Protein AF-A0A8H6W1S7-F1 (afdb_monomer_lite)

Secondary structure (DSSP, 8-state):
--TTHHHHHHHH-GGGS--SS--EEE--GGGHHHHHHHHHHHHHT------------------------------------S-SS-SSS-S------------------------------S-TT---PPPPPP--EEEEEEEETTEEEEEEE---HHHHHHHHHHHHHHHHHHTTB-TTT--BTT-EEEEETTEEEEE-HHHHHHHHHT--S-TTS---EE-SSPPPGGGG------

Structure (mmCIF, N/CA/C/O backbone):
data_AF-A0A8H6W1S7-F1
#
_entry.id   AF-A0A8H6W1S7-F1
#
loop_
_atom_site.group_PDB
_atom_site.id
_atom_site.type_symbol
_atom_site.label_atom_id
_atom_site.label_alt_id
_atom_site.label_comp_id
_atom_site.label_asym_id
_atom_site.label_entity_id
_atom_site.label_seq_id
_atom_site.pdbx_PDB_ins_code
_atom_site.Cartn_x
_atom_site.Cartn_y
_atom_site.Cartn_z
_atom_site.occupancy
_atom_site.B_iso_or_equiv
_atom_site.auth_seq_id
_atom_site.auth_comp_id
_atom_site.auth_asym_id
_atom_site.auth_atom_id
_atom_site.pdbx_PDB_model_num
ATOM 1 N N . MET A 1 1 ? -5.915 -2.815 -12.542 1.00 58.62 1 MET A N 1
ATOM 2 C CA . MET A 1 1 ? -6.976 -2.801 -11.516 1.00 58.62 1 MET A CA 1
ATOM 3 C C . MET A 1 1 ? -7.430 -4.236 -11.334 1.00 58.62 1 MET A C 1
ATOM 5 O O . MET A 1 1 ? -7.926 -4.826 -12.290 1.00 58.62 1 MET A O 1
ATOM 9 N N . GLN A 1 2 ? -7.169 -4.826 -10.169 1.00 71.56 2 GLN A N 1
ATOM 10 C CA . GLN A 1 2 ? -7.539 -6.214 -9.911 1.00 71.56 2 GLN A CA 1
ATOM 11 C C . GLN A 1 2 ? -9.054 -6.345 -9.751 1.00 71.56 2 GLN A C 1
ATOM 13 O O . GLN A 1 2 ? -9.627 -5.899 -8.755 1.00 71.56 2 GLN A O 1
ATOM 18 N N . LEU A 1 3 ? -9.699 -7.012 -10.706 1.00 79.62 3 LEU A N 1
ATOM 19 C CA . LEU A 1 3 ? -11.102 -7.384 -10.570 1.00 79.62 3 LEU A CA 1
ATOM 20 C C . LEU A 1 3 ? -11.280 -8.267 -9.318 1.00 79.62 3 LEU A C 1
ATOM 22 O O . LEU A 1 3 ? -10.543 -9.235 -9.098 1.00 79.62 3 LEU A O 1
ATOM 26 N N . GLY A 1 4 ? -12.231 -7.893 -8.463 1.00 91.25 4 GLY A N 1
ATOM 27 C CA . GLY A 1 4 ? -12.605 -8.641 -7.262 1.00 91.25 4 GLY A CA 1
ATOM 28 C C . GLY A 1 4 ? -11.615 -8.587 -6.092 1.00 91.25 4 GLY A C 1
ATOM 29 O O . GLY A 1 4 ? -11.791 -9.346 -5.141 1.00 91.25 4 GLY A O 1
ATOM 30 N N . LEU A 1 5 ? -10.567 -7.746 -6.118 1.00 93.00 5 LEU A N 1
ATOM 31 C CA . LEU A 1 5 ? -9.702 -7.565 -4.938 1.00 93.00 5 LEU A CA 1
ATOM 32 C C . LEU A 1 5 ? -10.509 -7.057 -3.740 1.00 93.00 5 LEU A C 1
ATOM 34 O O . LEU A 1 5 ? -10.409 -7.624 -2.653 1.00 93.00 5 LEU A O 1
ATOM 38 N N . ARG A 1 6 ? -11.354 -6.045 -3.968 1.00 93.38 6 ARG A N 1
ATOM 39 C CA . ARG A 1 6 ? -12.283 -5.518 -2.964 1.00 93.38 6 ARG A CA 1
ATOM 40 C C . ARG A 1 6 ? -13.138 -6.631 -2.365 1.00 93.38 6 ARG A C 1
ATOM 42 O O . ARG A 1 6 ? -13.112 -6.804 -1.156 1.00 93.38 6 ARG A O 1
ATOM 49 N N . ASP A 1 7 ? -13.809 -7.424 -3.197 1.00 93.44 7 ASP A N 1
ATOM 50 C CA . ASP A 1 7 ? -14.705 -8.489 -2.729 1.00 93.44 7 ASP A CA 1
ATOM 51 C C . ASP A 1 7 ? -13.966 -9.533 -1.884 1.00 93.44 7 ASP A C 1
ATOM 53 O O . ASP A 1 7 ? -14.489 -10.014 -0.878 1.00 93.44 7 ASP A O 1
ATOM 57 N N . ARG A 1 8 ? -12.719 -9.872 -2.255 1.00 95.44 8 ARG A N 1
ATOM 58 C CA . ARG A 1 8 ? -11.879 -10.771 -1.452 1.00 95.44 8 ARG A CA 1
ATOM 59 C C . ARG A 1 8 ? -11.557 -10.158 -0.091 1.00 95.44 8 ARG A C 1
ATOM 61 O O . ARG A 1 8 ? -11.731 -10.834 0.913 1.00 95.44 8 ARG A O 1
ATOM 68 N N . LEU A 1 9 ? -11.104 -8.906 -0.053 1.00 95.56 9 LEU A N 1
ATOM 69 C CA . LEU A 1 9 ? -10.749 -8.237 1.202 1.00 95.56 9 LEU A CA 1
ATOM 70 C C . LEU A 1 9 ? -11.969 -7.991 2.092 1.00 95.56 9 LEU A C 1
ATOM 72 O O . LEU A 1 9 ? -11.884 -8.203 3.294 1.00 95.56 9 LEU A O 1
ATOM 76 N N . GLN A 1 10 ? -13.109 -7.620 1.515 1.00 95.19 10 GLN A N 1
ATOM 77 C CA . GLN A 1 10 ? -14.360 -7.431 2.243 1.00 95.19 10 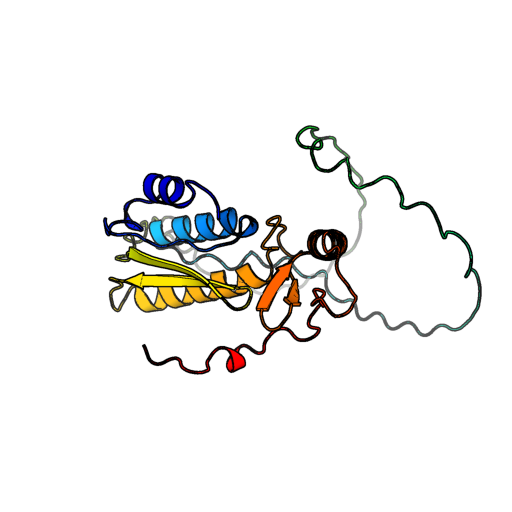GLN A CA 1
ATOM 78 C C . GLN A 1 10 ? -14.870 -8.745 2.841 1.00 95.19 10 GLN A C 1
ATOM 80 O O . GLN A 1 10 ? -15.318 -8.759 3.984 1.00 95.19 10 GLN A O 1
ATOM 85 N N . ARG A 1 11 ? -14.770 -9.859 2.107 1.00 95.12 11 ARG A N 1
ATOM 86 C CA . ARG A 1 11 ? -15.110 -11.184 2.640 1.00 95.12 11 ARG A CA 1
ATOM 87 C C . ARG A 1 11 ? -14.173 -11.595 3.777 1.00 95.12 11 ARG A C 1
ATOM 89 O O . ARG A 1 11 ? -14.636 -12.154 4.765 1.00 95.12 11 ARG A O 1
ATOM 96 N N . ASP A 1 12 ? -12.873 -11.356 3.618 1.00 96.31 12 ASP A N 1
ATOM 97 C CA . ASP A 1 12 ? -11.860 -11.818 4.570 1.00 96.31 12 ASP A CA 1
ATOM 98 C C . ASP A 1 12 ? -11.777 -10.899 5.819 1.00 96.31 12 ASP A C 1
ATOM 100 O O . ASP A 1 12 ? -11.422 -11.367 6.899 1.00 96.31 12 ASP A O 1
ATOM 104 N N . TYR A 1 13 ? -12.141 -9.614 5.696 1.00 95.69 13 TYR A N 1
ATOM 105 C CA . TYR A 1 13 ? -12.033 -8.589 6.749 1.00 95.69 13 TYR A CA 1
ATOM 106 C C . TYR A 1 13 ? -13.268 -7.662 6.819 1.00 95.69 13 TYR A C 1
ATOM 108 O O . TYR A 1 13 ? -13.128 -6.441 6.721 1.00 95.69 13 TYR A O 1
ATOM 116 N N . PRO A 1 14 ? -14.493 -8.183 7.012 1.00 94.31 14 PRO A N 1
ATOM 117 C CA . PRO A 1 14 ? -15.732 -7.410 6.853 1.00 94.31 14 PRO A CA 1
ATOM 118 C C . PRO A 1 14 ? -15.828 -6.176 7.762 1.00 94.31 14 PRO A C 1
ATOM 120 O O . PRO A 1 14 ? -16.397 -5.162 7.363 1.00 94.31 14 PRO A O 1
ATOM 123 N N . SER A 1 15 ? -15.219 -6.212 8.952 1.00 93.00 15 SER A N 1
ATOM 124 C CA . SER A 1 15 ? -15.201 -5.076 9.882 1.00 93.00 15 SER A CA 1
ATOM 125 C C . SER A 1 15 ? -14.433 -3.859 9.358 1.00 93.00 15 SER A C 1
ATOM 127 O O . SER A 1 15 ? -14.730 -2.748 9.780 1.00 93.00 15 SER A O 1
ATOM 129 N N . LEU A 1 16 ? -13.491 -4.031 8.428 1.00 94.62 16 LEU A N 1
ATOM 130 C CA . LEU A 1 16 ? -12.759 -2.917 7.815 1.00 94.62 16 LEU A CA 1
ATOM 131 C C . LEU A 1 16 ? -13.503 -2.324 6.607 1.00 94.62 16 LEU A C 1
ATOM 133 O O . LEU A 1 16 ? -13.166 -1.234 6.151 1.00 94.62 16 LEU A O 1
ATOM 137 N N . PHE A 1 17 ? -14.530 -3.016 6.107 1.00 94.75 17 PHE A N 1
ATOM 138 C CA . PHE A 1 17 ? -15.301 -2.668 4.910 1.00 94.75 17 PHE A CA 1
ATOM 139 C C . PHE A 1 17 ? -16.799 -2.509 5.237 1.00 94.75 17 PHE A C 1
ATOM 141 O O . PHE A 1 17 ? -17.659 -2.946 4.477 1.00 94.75 17 PHE A O 1
ATOM 148 N N . GLN A 1 18 ? -17.112 -1.901 6.388 1.00 88.38 18 GLN A N 1
ATOM 149 C CA . GLN A 1 18 ? -18.486 -1.768 6.902 1.00 88.38 18 GLN A CA 1
ATOM 150 C C . GLN A 1 18 ? -19.361 -0.777 6.128 1.00 88.38 18 GLN A C 1
ATOM 152 O O . GLN A 1 18 ? -20.583 -0.879 6.173 1.00 88.38 18 GLN A O 1
ATOM 157 N N . ARG A 1 19 ? -18.767 0.215 5.455 1.00 81.12 19 ARG A N 1
ATOM 158 C CA . ARG A 1 19 ? -19.543 1.195 4.690 1.00 81.12 19 ARG A CA 1
ATOM 159 C C . ARG A 1 19 ? -19.931 0.571 3.352 1.00 81.12 19 ARG A C 1
ATOM 161 O O . ARG A 1 19 ? -19.060 0.246 2.547 1.00 81.12 19 ARG A O 1
ATOM 168 N N . GLU A 1 20 ? -21.236 0.395 3.154 1.00 63.94 20 GLU A N 1
ATOM 169 C CA . GLU A 1 20 ? -21.825 -0.249 1.969 1.00 63.94 20 GLU A CA 1
ATOM 170 C C . GLU A 1 20 ? -21.453 0.491 0.667 1.00 63.94 20 GLU A C 1
ATOM 172 O O . GLU A 1 20 ? -21.221 -0.138 -0.372 1.00 63.94 20 GLU A O 1
ATOM 177 N N . ASP A 1 21 ? -21.223 1.803 0.759 1.00 60.75 21 ASP A N 1
ATOM 178 C CA . ASP A 1 21 ? -20.896 2.659 -0.378 1.00 60.75 21 ASP A CA 1
ATOM 179 C C . ASP A 1 21 ? -19.372 2.818 -0.547 1.00 60.75 21 ASP A C 1
ATOM 181 O O . ASP A 1 21 ? -18.725 3.705 0.009 1.00 60.75 21 ASP A O 1
ATOM 185 N N . THR A 1 22 ? -18.828 1.884 -1.332 1.00 70.75 22 THR A N 1
ATOM 186 C CA . THR A 1 22 ? -17.626 2.003 -2.181 1.00 70.75 22 THR A CA 1
ATOM 187 C C . THR A 1 22 ? -16.323 2.438 -1.504 1.00 70.75 22 THR A C 1
ATOM 189 O O . THR A 1 22 ? -15.834 3.543 -1.723 1.00 70.75 22 THR A O 1
ATOM 192 N N . VAL A 1 23 ? -15.674 1.515 -0.778 1.00 90.75 23 VAL A N 1
ATOM 193 C CA . VAL A 1 23 ? -14.214 1.616 -0.606 1.00 90.75 23 VAL A CA 1
ATOM 194 C C . VAL A 1 23 ? -13.571 1.450 -1.976 1.00 90.75 23 VAL A C 1
ATOM 196 O O . VAL A 1 23 ? -13.529 0.349 -2.535 1.00 90.75 23 VAL A O 1
ATOM 199 N N . ASP A 1 24 ? -13.086 2.558 -2.507 1.00 92.19 24 ASP A N 1
ATOM 200 C CA . ASP A 1 24 ? -12.353 2.600 -3.757 1.00 92.19 24 ASP A CA 1
ATOM 201 C C . ASP A 1 24 ? -10.936 2.055 -3.555 1.00 92.19 24 ASP A C 1
ATOM 203 O O . ASP A 1 24 ? -10.211 2.496 -2.661 1.00 92.19 24 ASP A O 1
ATOM 207 N N . ILE A 1 25 ? -10.548 1.077 -4.380 1.00 94.06 25 ILE A N 1
ATOM 208 C CA . ILE A 1 25 ? -9.225 0.443 -4.329 1.00 94.06 25 ILE A CA 1
ATOM 209 C C . ILE A 1 25 ? -8.520 0.619 -5.676 1.00 94.06 25 ILE A C 1
ATOM 211 O O . ILE A 1 25 ? -8.780 -0.108 -6.639 1.00 94.06 25 ILE A O 1
ATOM 215 N N . TYR A 1 26 ? -7.578 1.558 -5.720 1.00 93.19 26 TYR A N 1
ATOM 216 C CA . TYR A 1 26 ? -6.761 1.887 -6.888 1.00 93.19 26 TYR A CA 1
ATOM 217 C C . TYR A 1 26 ? -5.291 1.553 -6.625 1.00 93.19 26 TYR A C 1
ATOM 219 O O . TYR A 1 26 ? -4.474 2.448 -6.418 1.00 93.19 26 TYR A O 1
ATOM 227 N N . ILE A 1 27 ? -4.951 0.261 -6.603 1.00 93.75 27 ILE A N 1
ATOM 228 C CA . ILE A 1 27 ? -3.570 -0.198 -6.385 1.00 93.75 27 ILE A CA 1
ATOM 229 C C . ILE A 1 27 ? -3.096 -1.140 -7.489 1.00 93.75 27 ILE A C 1
ATOM 231 O O . ILE A 1 27 ? -3.901 -1.822 -8.137 1.00 93.75 27 ILE A O 1
ATOM 235 N N . ALA A 1 28 ? -1.781 -1.184 -7.677 1.00 91.06 28 ALA A N 1
ATOM 236 C CA . ALA A 1 28 ? -1.122 -2.173 -8.511 1.00 91.06 28 ALA A CA 1
ATOM 237 C C . ALA A 1 28 ? -1.107 -3.571 -7.862 1.00 91.06 28 ALA A C 1
ATOM 239 O O . ALA A 1 28 ? -1.196 -3.730 -6.641 1.00 91.06 28 ALA A O 1
ATOM 240 N N . ASP A 1 29 ? -0.998 -4.600 -8.702 1.00 90.38 29 ASP A N 1
ATOM 241 C CA . ASP A 1 29 ? -1.206 -5.997 -8.310 1.00 90.38 29 ASP A CA 1
ATOM 242 C C . ASP A 1 29 ? -0.165 -6.495 -7.294 1.00 90.38 29 ASP A C 1
ATOM 244 O O . ASP A 1 29 ? -0.486 -7.297 -6.413 1.00 90.38 29 ASP A O 1
ATOM 248 N N . GLY A 1 30 ? 1.069 -5.996 -7.382 1.00 94.12 30 GLY A N 1
ATOM 249 C CA . GLY A 1 30 ? 2.178 -6.371 -6.508 1.00 94.12 30 GLY A CA 1
ATOM 250 C C . GLY A 1 30 ? 1.976 -6.000 -5.039 1.00 94.12 30 GLY A C 1
ATOM 251 O O . GLY A 1 30 ? 2.662 -6.540 -4.175 1.00 94.12 30 GLY A O 1
ATOM 252 N N . TRP A 1 31 ? 1.015 -5.128 -4.725 1.00 95.31 31 TRP A N 1
ATOM 253 C CA . TRP A 1 31 ? 0.732 -4.700 -3.354 1.00 95.31 31 TRP A CA 1
ATOM 254 C C . TRP A 1 31 ? -0.397 -5.470 -2.666 1.00 95.31 31 TRP A C 1
ATOM 256 O O . TRP A 1 31 ? -0.620 -5.252 -1.475 1.00 95.31 31 TRP A O 1
ATOM 266 N N . GLU A 1 32 ? -1.085 -6.401 -3.341 1.00 95.44 32 GLU A N 1
ATOM 267 C CA . GLU A 1 32 ? -2.121 -7.220 -2.685 1.00 95.44 32 GLU A CA 1
ATOM 268 C C . GLU A 1 32 ? -1.600 -7.926 -1.410 1.00 95.44 32 GLU A C 1
ATOM 270 O O . GLU A 1 32 ? -2.286 -7.854 -0.386 1.00 95.44 32 GLU A O 1
ATOM 275 N N . PRO A 1 33 ? -0.408 -8.564 -1.396 1.00 95.31 33 PRO A N 1
ATOM 276 C CA . PRO A 1 33 ? 0.116 -9.191 -0.181 1.00 95.31 33 PRO A CA 1
ATOM 277 C C . PRO A 1 33 ? 0.320 -8.204 0.975 1.00 95.31 33 PRO A C 1
ATOM 279 O O . PRO A 1 33 ? -0.058 -8.508 2.107 1.00 95.31 33 PRO A O 1
ATOM 282 N N . LEU A 1 34 ? 0.858 -7.012 0.691 1.00 95.69 34 LEU A N 1
ATOM 283 C CA . LEU A 1 34 ? 1.050 -5.959 1.691 1.00 95.69 34 LEU A CA 1
ATOM 284 C C . LEU A 1 34 ? -0.294 -5.476 2.246 1.00 95.69 34 LEU A C 1
ATOM 286 O O . LEU A 1 34 ? -0.466 -5.378 3.460 1.00 95.69 34 LEU A O 1
ATOM 290 N N . LEU A 1 35 ? -1.280 -5.248 1.374 1.00 96.44 35 LEU A N 1
ATOM 291 C CA . LEU A 1 35 ? -2.611 -4.822 1.796 1.00 96.44 35 LEU A CA 1
ATOM 292 C C . LEU A 1 35 ? -3.304 -5.882 2.669 1.00 96.44 35 LEU A C 1
ATOM 294 O O . LEU A 1 35 ? -3.968 -5.540 3.647 1.00 96.44 35 LEU A O 1
ATOM 298 N N . ARG A 1 36 ? -3.114 -7.174 2.383 1.00 96.31 36 ARG A N 1
ATOM 299 C CA . ARG A 1 36 ? -3.609 -8.258 3.249 1.00 96.31 36 ARG A CA 1
ATOM 300 C C . ARG A 1 36 ? -2.937 -8.258 4.621 1.00 96.31 36 ARG A C 1
ATOM 302 O O . ARG A 1 36 ? -3.633 -8.433 5.619 1.00 96.31 36 ARG A O 1
ATOM 309 N N . ARG A 1 37 ? -1.616 -8.035 4.688 1.00 95.31 37 ARG A N 1
ATOM 310 C CA . ARG A 1 37 ? -0.893 -7.897 5.968 1.00 95.31 37 ARG A CA 1
ATOM 311 C C . ARG A 1 37 ? -1.424 -6.720 6.781 1.00 95.31 37 ARG A C 1
ATOM 313 O O . ARG A 1 37 ? -1.691 -6.892 7.967 1.00 95.31 37 ARG A O 1
ATOM 320 N N . LEU A 1 38 ? -1.652 -5.576 6.132 1.00 95.62 38 LEU A N 1
ATOM 321 C CA . LEU A 1 38 ? -2.287 -4.422 6.766 1.00 95.62 38 LEU A CA 1
ATOM 322 C C . LEU A 1 38 ? -3.661 -4.797 7.334 1.00 95.62 38 LEU A C 1
ATOM 324 O O . LEU A 1 38 ? -3.903 -4.590 8.517 1.00 95.62 38 LEU A O 1
ATOM 328 N N . CYS A 1 39 ? -4.546 -5.384 6.523 1.00 96.06 39 CYS A N 1
ATOM 329 C CA . CYS A 1 39 ? -5.888 -5.758 6.976 1.00 96.06 39 CYS A CA 1
ATOM 330 C C . CYS A 1 39 ? -5.842 -6.717 8.176 1.00 96.06 39 CYS A C 1
ATOM 332 O O . CYS A 1 39 ? -6.583 -6.535 9.138 1.00 96.06 39 CYS A O 1
ATOM 334 N N . ALA A 1 40 ? -4.940 -7.702 8.151 1.00 94.25 40 ALA A N 1
ATOM 335 C CA . ALA A 1 40 ? -4.753 -8.632 9.259 1.00 94.25 40 ALA A CA 1
ATOM 336 C C . ALA A 1 40 ? -4.285 -7.929 10.543 1.00 94.25 40 ALA A C 1
ATOM 338 O O . ALA A 1 40 ? -4.835 -8.190 11.610 1.00 94.25 40 ALA A O 1
ATOM 339 N N . ALA A 1 41 ? -3.312 -7.019 10.447 1.00 91.31 41 ALA A N 1
ATOM 340 C CA . ALA A 1 41 ? -2.818 -6.267 11.598 1.00 91.31 41 ALA A CA 1
ATOM 341 C C . ALA A 1 41 ? -3.896 -5.354 12.194 1.00 91.31 41 ALA A C 1
ATOM 343 O O . ALA A 1 41 ? -4.100 -5.341 13.409 1.00 91.31 41 ALA A O 1
ATOM 344 N N . LEU A 1 42 ? -4.650 -4.664 11.332 1.00 92.69 42 LEU A N 1
ATOM 345 C CA . LEU A 1 42 ? -5.748 -3.805 11.759 1.00 92.69 42 LEU A CA 1
ATOM 346 C C . LEU A 1 42 ? -6.872 -4.599 12.441 1.00 92.69 42 LEU A C 1
ATOM 348 O O . LEU A 1 42 ? -7.373 -4.183 13.485 1.00 92.69 42 LEU A O 1
ATOM 352 N N . ALA A 1 43 ? -7.237 -5.757 11.884 1.00 91.19 43 ALA A N 1
ATOM 353 C CA . ALA A 1 43 ? -8.257 -6.637 12.451 1.00 91.19 43 ALA A CA 1
ATOM 354 C C . ALA A 1 43 ? -7.825 -7.259 13.790 1.00 91.19 43 ALA A C 1
ATOM 356 O O . ALA A 1 43 ? -8.666 -7.480 14.659 1.00 91.19 43 ALA A O 1
ATOM 357 N N . ALA A 1 44 ? -6.528 -7.524 13.966 1.00 87.44 44 ALA A N 1
ATOM 358 C CA . ALA A 1 44 ? -5.978 -8.067 15.204 1.00 87.44 44 ALA A CA 1
ATOM 359 C C . ALA A 1 44 ? -5.769 -7.005 16.300 1.00 87.44 44 ALA A C 1
ATOM 361 O O . ALA A 1 44 ? -5.534 -7.368 17.451 1.00 87.44 44 ALA A O 1
ATOM 362 N N . GLY A 1 45 ? -5.801 -5.711 15.956 1.00 79.38 45 GLY A N 1
ATOM 363 C CA . GLY A 1 45 ? -5.414 -4.639 16.878 1.00 79.38 45 GLY A CA 1
ATOM 364 C C . GLY A 1 45 ? -3.935 -4.706 17.282 1.00 79.38 45 GLY A C 1
ATOM 365 O O . GLY A 1 45 ? -3.565 -4.232 18.353 1.00 79.38 45 GLY A O 1
ATOM 366 N N . VAL A 1 46 ? -3.091 -5.326 16.450 1.00 71.44 46 VAL A N 1
ATOM 367 C CA . VAL A 1 46 ? -1.657 -5.510 16.710 1.00 71.44 46 VAL A CA 1
ATOM 368 C C . VAL A 1 46 ? -0.874 -4.576 15.795 1.00 71.44 46 VAL A C 1
ATOM 370 O O . VAL A 1 46 ? -1.186 -4.447 14.611 1.00 71.44 46 VAL A O 1
ATOM 373 N N . THR A 1 47 ? 0.165 -3.933 16.326 1.00 57.88 47 THR A N 1
ATOM 374 C CA . THR A 1 47 ? 1.131 -3.195 15.505 1.00 57.88 47 THR A CA 1
ATOM 375 C C . THR A 1 47 ? 1.776 -4.153 14.507 1.00 57.88 47 THR A C 1
ATOM 377 O O . THR A 1 47 ? 2.253 -5.221 14.898 1.00 57.88 47 THR A O 1
ATOM 380 N N . VAL A 1 48 ? 1.807 -3.795 13.219 1.00 56.62 48 VAL A N 1
ATOM 381 C CA . VAL A 1 48 ? 2.638 -4.517 12.247 1.00 56.62 48 VAL A CA 1
ATOM 382 C C . VAL A 1 48 ? 4.060 -4.399 12.774 1.00 56.62 48 VAL A C 1
ATOM 384 O O . VAL A 1 48 ? 4.592 -3.298 12.820 1.00 56.62 48 VAL A O 1
ATOM 387 N N . ASN A 1 49 ? 4.660 -5.492 13.252 1.00 48.94 49 ASN A N 1
ATOM 388 C CA . ASN A 1 49 ? 6.077 -5.436 13.581 1.00 48.94 49 ASN A CA 1
ATOM 389 C C . ASN A 1 49 ? 6.793 -5.042 12.285 1.00 48.94 49 ASN A C 1
ATOM 391 O O . ASN A 1 49 ? 6.637 -5.782 11.301 1.00 48.94 49 ASN A O 1
ATOM 395 N N . PRO A 1 50 ? 7.546 -3.922 12.250 1.00 52.41 50 PRO A N 1
ATOM 396 C CA . PRO A 1 50 ? 8.421 -3.667 11.125 1.00 52.41 50 PRO A CA 1
ATOM 397 C C . PRO A 1 50 ? 9.268 -4.923 10.966 1.00 52.41 50 PRO A C 1
ATOM 399 O O . PRO A 1 50 ? 9.682 -5.529 11.963 1.00 52.41 50 PRO A O 1
ATOM 402 N N . ARG A 1 51 ? 9.379 -5.385 9.717 1.00 54.88 51 ARG A N 1
ATOM 403 C CA . ARG A 1 51 ? 10.048 -6.632 9.336 1.00 54.88 51 ARG A CA 1
ATOM 404 C C . ARG A 1 51 ? 11.217 -6.916 10.288 1.00 54.88 51 ARG A C 1
ATOM 406 O O . ARG A 1 51 ? 12.028 -6.007 10.464 1.00 54.88 51 ARG A O 1
ATOM 413 N N . PRO A 1 52 ? 11.339 -8.128 10.869 1.00 52.22 52 PRO A N 1
ATOM 414 C CA . PRO A 1 52 ? 12.491 -8.448 11.703 1.00 52.22 52 PRO A CA 1
ATOM 415 C C . PRO A 1 52 ? 13.728 -8.132 10.874 1.00 52.22 52 PRO A C 1
ATOM 417 O O . PRO A 1 52 ? 13.869 -8.696 9.784 1.00 52.22 52 PRO A O 1
ATOM 420 N N . GLU A 1 53 ? 14.517 -7.149 11.324 1.00 46.56 53 GLU A N 1
ATOM 421 C CA . GLU A 1 53 ? 15.657 -6.641 10.573 1.00 46.56 53 GLU A CA 1
ATOM 422 C C . GLU A 1 53 ? 16.419 -7.844 10.027 1.00 46.56 53 GLU A C 1
ATOM 424 O O . GLU A 1 53 ? 16.849 -8.724 10.781 1.00 46.56 53 GLU A O 1
ATOM 429 N N . LEU A 1 54 ? 16.537 -7.923 8.698 1.00 45.75 54 LEU A N 1
ATOM 430 C CA . LEU A 1 54 ? 17.558 -8.761 8.099 1.00 45.75 54 LEU A CA 1
ATOM 431 C C . LEU A 1 54 ? 18.856 -8.200 8.655 1.00 45.75 54 LEU A C 1
ATOM 433 O O . LEU A 1 54 ? 19.310 -7.160 8.182 1.00 45.75 54 LEU A O 1
ATOM 437 N N . ILE A 1 55 ? 19.367 -8.844 9.710 1.00 39.31 55 ILE A N 1
ATOM 438 C CA . ILE A 1 55 ? 20.637 -8.544 10.357 1.00 39.31 55 ILE A CA 1
ATOM 439 C C . ILE A 1 55 ? 21.611 -8.291 9.220 1.00 39.31 55 ILE A C 1
ATOM 441 O O . ILE A 1 55 ? 21.978 -9.215 8.489 1.00 39.31 55 ILE A O 1
ATOM 445 N N . SER A 1 56 ? 21.937 -7.016 9.015 1.00 43.38 56 SER A N 1
ATOM 446 C CA . SER A 1 56 ? 22.862 -6.628 7.967 1.00 43.38 56 SER A CA 1
ATOM 447 C C . SER A 1 56 ? 24.151 -7.386 8.263 1.00 43.38 56 SER A C 1
ATOM 449 O O . SER A 1 56 ? 24.655 -7.275 9.385 1.00 43.38 56 SER A O 1
ATOM 451 N N . PRO A 1 57 ? 24.671 -8.216 7.340 1.00 44.59 57 PRO A N 1
ATOM 452 C CA . PRO A 1 57 ? 25.946 -8.870 7.562 1.00 44.59 57 PRO A CA 1
ATOM 453 C C . PRO A 1 57 ? 26.965 -7.757 7.779 1.00 44.59 57 PRO A C 1
ATOM 455 O O . PRO A 1 57 ? 27.204 -6.951 6.882 1.00 44.59 57 PRO A O 1
ATOM 458 N N . GLY A 1 58 ? 27.471 -7.676 9.013 1.00 36.84 58 GLY A N 1
ATOM 459 C CA . GLY A 1 58 ? 28.286 -6.570 9.483 1.00 36.84 58 GLY A CA 1
ATOM 460 C C . GLY A 1 58 ? 29.347 -6.195 8.459 1.00 36.84 58 GLY A C 1
ATOM 461 O O . GLY A 1 58 ? 30.130 -7.037 8.012 1.00 36.84 58 GLY A O 1
ATOM 462 N N . THR A 1 59 ? 29.357 -4.918 8.096 1.00 40.66 59 THR A N 1
ATOM 463 C CA . THR A 1 59 ? 30.392 -4.281 7.297 1.00 40.66 59 THR A CA 1
ATOM 464 C C . THR A 1 59 ? 31.717 -4.450 8.040 1.00 40.66 59 THR A C 1
ATOM 466 O O . THR A 1 59 ? 32.071 -3.666 8.916 1.00 40.66 59 THR A O 1
ATOM 469 N N . ARG A 1 60 ? 32.463 -5.517 7.730 1.00 39.06 60 ARG A N 1
ATOM 470 C CA . ARG A 1 60 ? 33.871 -5.616 8.115 1.00 39.06 60 ARG A CA 1
ATOM 471 C C . ARG A 1 60 ? 34.620 -4.567 7.312 1.00 39.06 60 ARG A C 1
ATOM 473 O O . ARG A 1 60 ? 34.910 -4.764 6.135 1.00 39.06 60 ARG A O 1
ATOM 480 N N . THR A 1 61 ? 34.958 -3.467 7.968 1.00 40.47 61 THR A N 1
ATOM 481 C CA . THR A 1 61 ? 36.008 -2.550 7.532 1.00 40.47 61 THR A CA 1
ATOM 482 C C . THR A 1 61 ? 37.347 -3.285 7.606 1.00 40.47 61 THR A C 1
ATOM 484 O O . THR A 1 61 ? 38.050 -3.242 8.613 1.00 40.47 61 THR A O 1
ATOM 487 N N . GLY A 1 62 ? 37.667 -4.038 6.555 1.00 39.56 62 GLY A N 1
ATOM 488 C CA . GLY A 1 62 ? 38.991 -4.598 6.322 1.00 39.56 62 GLY A CA 1
ATOM 489 C C . GLY A 1 62 ? 39.798 -3.648 5.448 1.00 39.56 62 GLY A C 1
ATOM 490 O O . GLY A 1 62 ? 39.639 -3.651 4.231 1.00 39.56 62 GLY A O 1
ATOM 491 N N . SER A 1 63 ? 40.659 -2.847 6.074 1.00 45.84 63 SER A N 1
ATOM 492 C CA . SER A 1 63 ? 41.781 -2.187 5.402 1.00 45.84 63 SER A CA 1
ATOM 493 C C . SER A 1 63 ? 42.694 -3.241 4.780 1.00 45.84 63 SER A C 1
ATOM 495 O O . SER A 1 63 ? 43.249 -4.070 5.499 1.00 45.84 63 SER A O 1
ATOM 497 N N . ALA A 1 64 ? 42.901 -3.176 3.468 1.00 40.19 64 ALA A N 1
ATOM 498 C CA . ALA A 1 64 ? 44.033 -3.817 2.812 1.00 40.19 64 ALA A CA 1
ATOM 499 C C . ALA A 1 64 ? 44.509 -2.949 1.643 1.00 40.19 64 ALA A C 1
ATOM 501 O O . ALA A 1 64 ? 43.904 -2.890 0.576 1.00 40.19 64 ALA A O 1
ATOM 502 N N . SER A 1 65 ? 45.614 -2.258 1.894 1.00 44.00 65 SER A N 1
ATOM 503 C CA . SER A 1 65 ? 46.545 -1.728 0.905 1.00 44.00 65 SER A CA 1
ATOM 504 C C . SER A 1 65 ? 47.175 -2.874 0.106 1.00 44.00 65 SER A C 1
ATOM 506 O O . SER A 1 65 ? 47.706 -3.808 0.706 1.00 44.00 65 SER A O 1
ATOM 508 N N . GLY A 1 66 ? 47.181 -2.791 -1.223 1.00 35.53 66 GLY A N 1
ATOM 509 C CA . GLY A 1 66 ? 47.894 -3.747 -2.071 1.00 35.53 66 GLY A CA 1
ATOM 510 C C . GLY A 1 66 ? 47.705 -3.455 -3.555 1.00 35.53 66 GLY A C 1
ATOM 511 O O . GLY A 1 66 ? 46.591 -3.441 -4.058 1.00 35.53 66 GLY A O 1
ATOM 512 N N . THR A 1 67 ? 48.812 -3.162 -4.217 1.00 40.97 67 THR A N 1
ATOM 513 C CA . THR A 1 67 ? 49.002 -2.659 -5.583 1.00 40.97 67 THR A CA 1
ATOM 514 C C . THR A 1 67 ? 48.786 -3.683 -6.704 1.00 40.97 67 THR A C 1
ATOM 516 O O . THR A 1 67 ? 48.982 -4.870 -6.470 1.00 40.97 67 THR A O 1
ATOM 519 N N . SER A 1 68 ? 48.619 -3.151 -7.934 1.00 37.84 68 SER A N 1
ATOM 520 C CA . SER A 1 68 ? 48.978 -3.755 -9.241 1.00 37.84 68 SER A CA 1
ATOM 521 C C . SER A 1 68 ? 48.065 -4.899 -9.724 1.00 37.84 68 SER A C 1
ATOM 523 O O . SER A 1 68 ? 47.609 -5.712 -8.940 1.00 37.84 68 SER A O 1
ATOM 525 N N . GLU A 1 69 ? 47.727 -5.114 -10.993 1.00 31.34 69 GLU A N 1
ATOM 526 C CA . GLU A 1 69 ? 47.830 -4.430 -12.282 1.00 31.34 69 GLU A CA 1
ATOM 527 C C . GLU A 1 69 ? 47.167 -5.412 -13.271 1.00 31.34 69 GLU A C 1
ATOM 529 O O . GLU A 1 69 ? 47.301 -6.625 -13.135 1.00 31.34 69 GLU A O 1
ATOM 534 N N . SER A 1 70 ? 46.404 -4.893 -14.229 1.00 35.34 70 SER A N 1
ATOM 535 C CA . SER A 1 70 ? 46.151 -5.479 -15.553 1.00 35.34 70 SER A CA 1
ATOM 536 C C . SER A 1 70 ? 46.110 -7.011 -15.719 1.00 35.34 70 SER A C 1
ATOM 538 O O . SER A 1 70 ? 47.122 -7.624 -16.035 1.00 35.34 70 SER A O 1
ATOM 540 N N . ALA A 1 71 ? 44.911 -7.606 -15.748 1.00 33.06 71 ALA A N 1
ATOM 541 C CA . ALA A 1 71 ? 44.608 -8.698 -16.685 1.00 33.06 71 ALA A CA 1
ATOM 542 C C . ALA A 1 71 ? 43.098 -8.984 -16.769 1.00 33.06 71 ALA A C 1
ATOM 544 O O . ALA A 1 71 ? 42.442 -9.189 -15.755 1.00 33.06 71 ALA A O 1
ATOM 545 N N . ARG A 1 72 ? 42.598 -9.124 -18.008 1.00 34.75 72 ARG A N 1
ATOM 546 C CA . ARG A 1 72 ? 41.289 -9.692 -18.412 1.00 34.75 72 ARG A CA 1
ATOM 547 C C . ARG A 1 72 ? 40.086 -8.740 -18.467 1.00 34.75 72 ARG A C 1
ATOM 549 O O . ARG A 1 72 ? 39.022 -8.996 -17.917 1.00 34.75 72 ARG A O 1
ATOM 556 N N . LYS A 1 73 ? 40.228 -7.695 -19.288 1.00 35.75 73 LYS A N 1
ATOM 557 C CA . LYS A 1 73 ? 39.136 -7.192 -20.144 1.00 35.75 73 LYS A CA 1
ATOM 558 C C . LYS A 1 73 ? 39.104 -8.033 -21.431 1.00 35.75 73 LYS A C 1
ATOM 560 O O . LYS A 1 73 ? 40.173 -8.374 -21.921 1.00 35.75 73 LYS A O 1
ATOM 565 N N . LEU A 1 74 ? 37.903 -8.266 -21.975 1.00 37.50 74 LEU A N 1
ATOM 566 C CA . LEU A 1 74 ? 37.555 -8.975 -23.228 1.00 37.50 74 LEU A CA 1
ATOM 567 C C . LEU A 1 74 ? 37.308 -10.489 -23.126 1.00 37.50 74 LEU A C 1
ATOM 569 O O . LEU A 1 74 ? 38.146 -11.297 -23.504 1.00 37.50 74 LEU A O 1
ATOM 573 N N . ALA A 1 75 ? 36.086 -10.853 -22.735 1.00 32.91 75 ALA A N 1
ATOM 574 C CA . ALA A 1 75 ? 35.292 -11.881 -23.412 1.00 32.91 75 ALA A CA 1
ATOM 575 C C . ALA A 1 75 ? 33.828 -11.776 -22.947 1.00 32.91 75 ALA A C 1
ATOM 577 O O . ALA A 1 75 ? 33.591 -11.564 -21.763 1.00 32.91 75 ALA A O 1
ATOM 578 N N . LEU A 1 76 ? 32.887 -11.996 -23.876 1.00 27.14 76 LEU A N 1
ATOM 579 C CA . LEU A 1 76 ? 31.433 -12.178 -23.692 1.00 27.14 76 LEU A CA 1
ATOM 580 C C . LEU A 1 76 ? 30.545 -10.933 -23.872 1.00 27.14 76 LEU A C 1
ATOM 582 O O . LEU A 1 76 ? 29.903 -10.440 -22.949 1.00 27.14 76 LEU A O 1
ATOM 586 N N . LEU A 1 77 ? 30.424 -10.508 -25.133 1.00 33.22 77 LEU A N 1
ATOM 587 C CA . LEU A 1 77 ? 29.170 -9.977 -25.671 1.00 33.22 77 LEU A CA 1
ATOM 588 C C . LEU A 1 77 ? 28.512 -11.060 -26.548 1.00 33.22 77 LEU A C 1
ATOM 590 O O . LEU A 1 77 ? 29.165 -11.611 -27.429 1.00 33.22 77 LEU A O 1
ATOM 594 N N . ALA A 1 78 ? 27.212 -11.269 -26.297 1.00 29.20 78 ALA A N 1
ATOM 595 C CA . ALA A 1 78 ? 26.229 -12.184 -26.907 1.00 29.20 78 ALA A CA 1
ATOM 596 C C . ALA A 1 78 ? 26.237 -13.654 -26.410 1.00 29.20 78 ALA A C 1
ATOM 598 O O . ALA A 1 78 ? 27.305 -14.256 -26.346 1.00 29.20 78 ALA A O 1
ATOM 599 N N . PRO A 1 79 ? 25.061 -14.252 -26.075 1.00 38.88 79 PRO A N 1
ATOM 600 C CA . PRO A 1 79 ? 23.729 -13.928 -26.609 1.00 38.88 79 PRO A CA 1
ATOM 601 C C . PRO A 1 79 ? 22.616 -13.730 -25.547 1.00 38.88 79 PRO A C 1
ATOM 603 O O . PRO A 1 79 ? 22.291 -14.634 -24.784 1.00 38.88 79 PRO A O 1
ATOM 606 N N . LEU A 1 80 ? 21.921 -12.584 -25.582 1.00 32.34 80 LEU A N 1
ATOM 607 C CA . LEU A 1 80 ? 20.593 -12.405 -24.969 1.00 32.34 80 LEU A CA 1
ATOM 608 C C . LEU A 1 80 ? 19.570 -12.062 -26.059 1.00 32.34 80 LEU A C 1
ATOM 610 O O . LEU A 1 80 ? 19.125 -10.930 -26.213 1.00 32.34 80 LEU A O 1
ATOM 614 N N . ARG A 1 81 ? 19.205 -13.078 -26.840 1.00 43.53 81 ARG A N 1
ATOM 615 C CA . ARG A 1 81 ? 17.967 -13.121 -27.628 1.00 43.53 81 ARG A CA 1
ATOM 616 C C . ARG A 1 81 ? 17.368 -14.518 -27.487 1.00 43.53 81 ARG A C 1
ATOM 618 O O . ARG A 1 81 ? 17.526 -15.332 -28.380 1.00 43.53 81 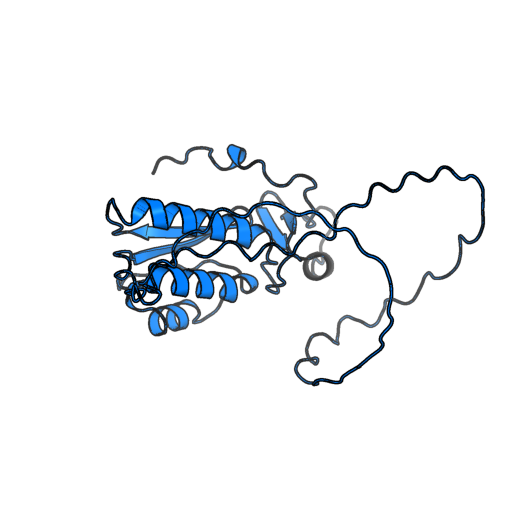ARG A O 1
ATOM 625 N N . SER A 1 82 ? 16.775 -14.807 -26.325 1.00 40.75 82 SER A N 1
ATOM 626 C CA . SER A 1 82 ? 15.790 -15.888 -26.105 1.00 40.75 82 SER A CA 1
ATOM 627 C C . SER A 1 82 ? 15.411 -15.973 -24.613 1.00 40.75 82 SER A C 1
ATOM 629 O O . SER A 1 82 ? 15.696 -16.964 -23.945 1.00 40.75 82 SER A O 1
ATOM 631 N N . ALA A 1 83 ? 14.808 -14.923 -24.047 1.00 34.09 83 ALA A N 1
ATOM 632 C CA . ALA A 1 83 ? 14.349 -14.952 -22.648 1.00 34.09 83 ALA A CA 1
ATOM 633 C C . ALA A 1 83 ? 13.013 -14.223 -22.404 1.00 34.09 83 ALA A C 1
ATOM 635 O O . ALA A 1 83 ? 12.680 -13.923 -21.266 1.00 34.09 83 ALA A O 1
ATOM 636 N N . ALA A 1 84 ? 12.223 -13.966 -23.453 1.00 34.78 84 ALA A N 1
ATOM 637 C CA . ALA A 1 84 ? 10.915 -13.312 -23.323 1.00 34.78 84 ALA A CA 1
ATOM 638 C C . ALA A 1 84 ? 9.718 -14.289 -23.296 1.00 34.78 84 ALA A C 1
ATOM 640 O O . ALA A 1 84 ? 8.580 -13.853 -23.188 1.00 34.78 84 ALA A O 1
ATOM 641 N N . GLN A 1 85 ? 9.935 -15.611 -23.361 1.00 40.81 85 GLN A N 1
ATOM 642 C CA . GLN A 1 85 ? 8.836 -16.597 -23.383 1.00 40.81 85 GLN A CA 1
ATOM 643 C C . GLN A 1 85 ? 8.790 -17.557 -22.179 1.00 40.81 85 GLN A C 1
ATOM 645 O O . GLN A 1 85 ? 7.875 -18.372 -22.086 1.00 40.81 85 GLN A O 1
ATOM 650 N N . THR A 1 86 ? 9.679 -17.421 -21.189 1.00 40.00 86 THR A N 1
ATOM 651 C CA . THR A 1 86 ? 9.799 -18.397 -20.081 1.00 40.00 86 THR A CA 1
ATOM 652 C C . THR A 1 86 ? 9.495 -17.806 -18.699 1.00 40.00 86 THR A C 1
ATOM 654 O O . THR A 1 86 ? 10.122 -18.179 -17.714 1.00 40.00 86 THR A O 1
ATOM 657 N N . ILE A 1 87 ? 8.525 -16.891 -18.591 1.00 39.97 87 ILE A N 1
ATOM 658 C CA . ILE A 1 87 ? 8.014 -16.420 -17.282 1.00 39.97 87 ILE A CA 1
ATOM 659 C C . ILE A 1 87 ? 6.623 -17.004 -16.960 1.00 39.97 87 ILE A C 1
ATOM 661 O O . ILE A 1 87 ? 6.228 -17.068 -15.800 1.00 39.97 87 ILE A O 1
ATOM 665 N N . ARG A 1 88 ? 5.914 -17.596 -17.933 1.00 44.91 88 ARG A N 1
ATOM 666 C CA . ARG A 1 88 ? 4.615 -18.260 -17.681 1.00 44.91 88 ARG A CA 1
ATOM 667 C C . ARG A 1 88 ? 4.682 -19.731 -17.234 1.00 44.91 88 ARG A C 1
ATOM 669 O O . ARG A 1 88 ? 3.633 -20.317 -16.998 1.00 44.91 88 ARG A O 1
ATOM 676 N N . ALA A 1 89 ? 5.864 -20.332 -17.050 1.00 40.12 89 ALA A N 1
ATOM 677 C CA . ALA A 1 89 ? 5.983 -21.777 -16.782 1.00 40.12 89 ALA A CA 1
ATOM 678 C C . ALA A 1 89 ? 6.966 -22.176 -15.657 1.00 40.12 89 ALA A C 1
ATOM 680 O O . ALA A 1 89 ? 7.624 -23.207 -15.750 1.00 40.12 89 ALA A O 1
ATOM 681 N N . ARG A 1 90 ? 7.078 -21.394 -14.572 1.00 42.56 90 ARG A N 1
ATOM 682 C CA . ARG A 1 90 ? 7.884 -21.774 -13.384 1.00 42.56 90 ARG A CA 1
ATOM 683 C C . ARG A 1 90 ? 7.123 -21.736 -12.051 1.00 42.56 90 ARG A C 1
ATOM 685 O O . ARG A 1 90 ? 7.704 -21.520 -10.996 1.00 42.56 90 ARG A O 1
ATOM 692 N N . ARG A 1 91 ? 5.823 -22.054 -12.074 1.00 49.75 91 ARG A N 1
ATOM 693 C CA . ARG A 1 91 ? 5.101 -22.572 -10.895 1.00 49.75 91 ARG A CA 1
ATOM 694 C C . ARG A 1 91 ? 5.060 -24.098 -10.957 1.00 49.75 91 ARG A C 1
ATOM 696 O O . ARG A 1 91 ? 4.094 -24.660 -11.456 1.00 49.75 91 ARG A O 1
ATOM 703 N N . ARG A 1 92 ? 6.136 -24.730 -10.486 1.00 45.62 92 ARG A N 1
ATOM 704 C CA . ARG A 1 92 ? 6.276 -26.120 -9.995 1.00 45.62 92 ARG A CA 1
ATOM 705 C C . ARG A 1 92 ? 7.727 -26.526 -10.215 1.00 45.62 92 ARG A C 1
ATOM 707 O O . ARG A 1 92 ? 8.110 -26.803 -11.342 1.00 45.62 92 ARG A O 1
ATOM 714 N N . LEU A 1 93 ? 8.511 -26.555 -9.144 1.00 41.25 93 LEU A N 1
ATOM 715 C CA . LEU A 1 93 ? 9.329 -27.711 -8.778 1.00 41.25 93 LEU A CA 1
ATOM 716 C C . LEU A 1 93 ? 9.988 -27.455 -7.421 1.00 41.25 93 LEU A C 1
ATOM 718 O O . LEU A 1 93 ? 10.499 -26.385 -7.110 1.00 41.25 93 LEU A O 1
ATOM 722 N N . THR A 1 94 ? 9.847 -28.479 -6.604 1.00 39.94 94 THR A N 1
ATOM 723 C CA . THR A 1 94 ? 10.199 -28.649 -5.206 1.00 39.94 94 THR A CA 1
ATOM 724 C C . THR A 1 94 ? 11.699 -28.846 -4.982 1.00 39.94 94 THR A C 1
ATOM 726 O O . THR A 1 94 ? 12.347 -29.549 -5.746 1.00 39.94 94 THR A O 1
ATOM 729 N N . ARG A 1 95 ? 12.184 -28.309 -3.855 1.00 41.59 95 ARG A N 1
ATOM 730 C CA . ARG A 1 95 ? 12.914 -29.011 -2.776 1.00 41.59 95 ARG A CA 1
ATOM 731 C C . ARG A 1 95 ? 13.935 -30.098 -3.171 1.00 41.59 95 ARG A C 1
ATOM 733 O O . ARG A 1 95 ? 13.538 -31.227 -3.411 1.00 41.59 95 ARG A O 1
ATOM 740 N N . THR A 1 96 ? 15.215 -29.780 -2.973 1.00 33.62 96 THR A N 1
ATOM 741 C CA . THR A 1 96 ? 16.334 -30.622 -2.465 1.00 33.62 96 THR A CA 1
ATOM 742 C C . THR A 1 96 ? 17.477 -29.630 -2.181 1.00 33.62 96 THR A C 1
ATOM 744 O O . THR A 1 96 ? 17.755 -28.807 -3.041 1.00 33.62 96 THR A O 1
ATOM 747 N N . GLY A 1 97 ? 18.100 -29.492 -1.009 1.00 35.88 97 GLY A N 1
ATOM 748 C CA . GLY A 1 97 ? 18.622 -30.493 -0.083 1.00 35.88 97 GLY A CA 1
ATOM 749 C C . GLY A 1 97 ? 20.156 -30.476 -0.181 1.00 35.88 97 GLY A C 1
ATOM 750 O O . GLY A 1 97 ? 20.682 -30.977 -1.165 1.00 35.88 97 GLY A O 1
ATOM 751 N N . ALA A 1 98 ? 20.861 -29.907 0.804 1.00 34.53 98 ALA A N 1
ATOM 752 C CA . ALA A 1 98 ? 22.297 -30.134 1.015 1.00 34.53 98 ALA A CA 1
ATOM 753 C C . ALA A 1 98 ? 22.663 -29.913 2.495 1.00 34.53 98 ALA A C 1
ATOM 755 O O . ALA A 1 98 ? 22.361 -28.871 3.074 1.00 34.53 98 ALA A O 1
ATOM 756 N N . GLN A 1 99 ? 23.263 -30.943 3.090 1.00 37.72 99 GLN A N 1
ATOM 757 C CA . GLN A 1 99 ? 23.758 -31.044 4.465 1.00 37.72 99 GLN A CA 1
ATOM 758 C C . GLN A 1 99 ? 25.279 -30.810 4.540 1.00 37.72 99 GLN A C 1
ATOM 760 O O . GLN A 1 99 ? 25.977 -31.118 3.581 1.00 37.72 99 GLN A O 1
ATOM 765 N N . ALA A 1 100 ? 25.724 -30.444 5.758 1.00 40.06 100 ALA A N 1
ATOM 766 C CA . ALA A 1 100 ? 27.041 -30.655 6.399 1.00 40.06 100 ALA A CA 1
ATOM 767 C C . ALA A 1 100 ? 28.254 -29.898 5.797 1.00 40.06 100 ALA A C 1
ATOM 769 O O . ALA A 1 100 ? 28.364 -29.752 4.592 1.00 40.06 100 ALA A O 1
ATOM 770 N N . THR A 1 101 ? 29.196 -29.346 6.576 1.00 39.06 101 THR A N 1
ATOM 771 C CA . THR A 1 101 ? 30.048 -30.030 7.573 1.00 39.06 101 THR A CA 1
ATOM 772 C C . THR A 1 101 ? 30.578 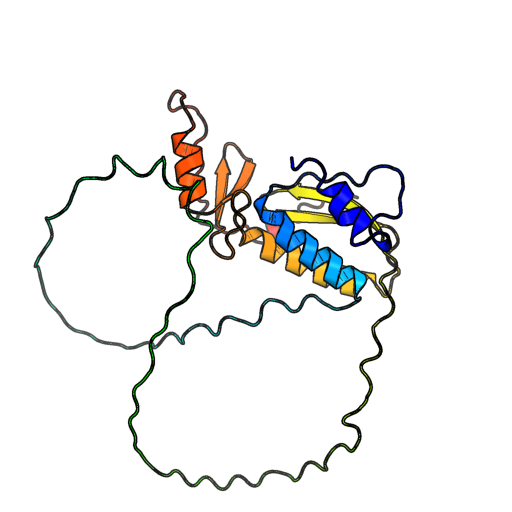-29.138 8.714 1.00 39.06 101 THR A C 1
ATOM 774 O O . THR A 1 101 ? 30.645 -27.917 8.617 1.00 39.06 101 THR A O 1
ATOM 777 N N . SER A 1 102 ? 31.005 -29.827 9.777 1.00 45.00 102 SER A N 1
ATOM 778 C CA . SER A 1 102 ? 31.664 -29.420 11.028 1.00 45.00 102 SER A CA 1
ATOM 779 C C . SER A 1 102 ? 33.094 -28.861 10.918 1.00 45.00 102 SER A C 1
ATOM 781 O O . SER A 1 102 ? 33.816 -29.245 10.000 1.00 45.00 102 SER A O 1
ATOM 783 N N . SER A 1 103 ? 33.533 -28.111 11.947 1.00 38.94 103 SER A N 1
ATOM 784 C CA . SER A 1 103 ? 34.814 -28.213 12.719 1.00 38.94 103 SER A CA 1
ATOM 785 C C . SER A 1 103 ? 34.999 -26.914 13.538 1.00 38.94 103 SER A C 1
ATOM 787 O O . SER A 1 103 ? 34.918 -25.840 12.960 1.00 38.94 103 SER A O 1
ATOM 789 N N . ALA A 1 104 ? 34.966 -26.899 14.877 1.00 41.62 104 ALA A N 1
ATOM 790 C CA . ALA A 1 104 ? 35.962 -27.315 15.886 1.00 41.62 104 ALA A CA 1
ATOM 791 C C . ALA A 1 104 ? 37.047 -26.252 16.215 1.00 41.62 104 ALA A C 1
ATOM 793 O O . ALA A 1 104 ? 37.769 -25.808 15.327 1.00 41.62 104 ALA A O 1
ATOM 794 N N . ASN A 1 105 ? 37.189 -25.980 17.529 1.00 39.16 105 ASN A N 1
ATOM 795 C CA . ASN A 1 105 ? 38.208 -25.196 18.271 1.00 39.16 105 ASN A CA 1
ATOM 796 C C . ASN A 1 105 ? 38.052 -23.650 18.198 1.00 39.16 105 ASN A C 1
ATOM 798 O O . ASN A 1 105 ? 37.738 -23.118 17.145 1.00 39.16 105 ASN A O 1
ATOM 802 N N . ARG A 1 106 ? 38.237 -22.834 19.256 1.00 42.22 106 ARG A N 1
ATOM 803 C CA . ARG A 1 106 ? 39.194 -22.905 20.378 1.00 42.22 106 ARG A CA 1
ATOM 804 C C . ARG A 1 106 ? 38.900 -21.831 21.472 1.00 42.22 106 ARG A C 1
ATOM 806 O O . ARG A 1 106 ? 38.425 -20.754 21.138 1.00 42.22 106 ARG A O 1
ATOM 813 N N . GLU A 1 107 ? 39.285 -22.153 22.717 1.00 42.31 107 GLU A N 1
ATOM 814 C CA . GLU A 1 107 ? 39.721 -21.311 23.869 1.00 42.31 107 GLU A CA 1
ATOM 815 C C . GLU A 1 107 ? 38.776 -20.365 24.651 1.00 42.31 107 GLU A C 1
ATOM 817 O O . GLU A 1 107 ? 38.444 -19.254 24.250 1.00 42.31 107 GLU A O 1
ATOM 822 N N . ASP A 1 108 ? 38.480 -20.820 25.877 1.00 51.25 108 ASP A N 1
ATOM 823 C CA . ASP A 1 108 ? 38.736 -20.167 27.174 1.00 51.25 108 ASP A CA 1
ATOM 824 C C . ASP A 1 108 ? 38.871 -18.634 27.224 1.00 51.25 108 ASP A C 1
ATOM 826 O O . ASP A 1 108 ? 39.936 -18.054 27.001 1.00 51.25 108 ASP A O 1
ATOM 830 N N . ARG A 1 109 ? 37.828 -17.985 27.757 1.00 48.00 109 ARG A N 1
ATOM 831 C CA . ARG A 1 109 ? 37.982 -16.730 28.500 1.00 48.00 109 ARG A CA 1
ATOM 832 C C . ARG A 1 109 ? 37.048 -16.716 29.706 1.00 48.00 109 ARG A C 1
ATOM 834 O O . ARG A 1 109 ? 35.855 -16.453 29.599 1.00 48.00 109 ARG A O 1
ATOM 841 N N . LYS A 1 110 ? 37.618 -17.009 30.877 1.00 54.19 110 LYS A N 1
ATOM 842 C CA . LYS A 1 110 ? 36.970 -16.823 32.179 1.00 54.19 110 LYS A CA 1
ATOM 843 C C . LYS A 1 110 ? 36.792 -15.325 32.437 1.00 54.19 110 LYS A C 1
ATOM 845 O O . LYS A 1 110 ? 37.752 -14.638 32.772 1.00 54.19 110 LYS A O 1
ATOM 850 N N . GLN A 1 111 ? 35.566 -14.832 32.300 1.00 50.75 111 GLN A N 1
ATOM 851 C CA . GLN A 1 111 ? 35.116 -13.593 32.930 1.00 50.75 111 GLN A CA 1
ATOM 852 C C . GLN A 1 111 ? 33.980 -13.940 33.889 1.00 50.75 111 GLN A C 1
ATOM 854 O O . GLN A 1 111 ? 32.843 -14.173 33.490 1.00 50.75 111 GLN A O 1
ATOM 859 N N . THR A 1 112 ? 34.312 -14.006 35.174 1.00 54.03 112 THR A N 1
ATOM 860 C CA . THR A 1 112 ? 33.350 -14.020 36.274 1.00 54.03 112 THR A CA 1
ATOM 861 C C . THR A 1 112 ? 32.732 -12.631 36.393 1.00 54.03 112 THR A C 1
ATOM 863 O O . THR A 1 112 ? 33.249 -11.778 37.111 1.00 54.03 112 THR A O 1
ATOM 866 N N . ASN A 1 113 ? 31.639 -12.403 35.665 1.00 56.06 113 ASN A N 1
ATOM 867 C CA . ASN A 1 113 ? 30.707 -11.323 35.962 1.00 56.06 113 ASN A CA 1
ATOM 868 C C . ASN A 1 113 ? 29.715 -11.825 37.012 1.00 56.06 113 ASN A C 1
ATOM 870 O O . ASN A 1 113 ? 29.031 -12.828 36.810 1.00 56.06 113 ASN A O 1
ATOM 874 N N . VAL A 1 114 ? 29.662 -11.128 38.144 1.00 57.69 114 VAL A N 1
ATOM 875 C CA . VAL A 1 114 ? 28.648 -11.316 39.181 1.00 57.69 114 VAL A CA 1
ATOM 876 C C . VAL A 1 114 ? 27.322 -10.830 38.600 1.00 57.69 114 VAL A C 1
ATOM 878 O O . VAL A 1 114 ? 27.083 -9.631 38.491 1.00 57.69 114 VAL A O 1
ATOM 881 N N . VAL A 1 115 ? 26.498 -11.777 38.153 1.00 57.94 115 VAL A N 1
ATOM 882 C CA . VAL A 1 115 ? 25.129 -11.539 37.689 1.00 57.94 115 VAL A CA 1
ATOM 883 C C . VAL A 1 115 ? 24.261 -11.270 38.923 1.00 57.94 115 VAL A C 1
ATOM 885 O O . VAL A 1 115 ? 24.196 -12.138 39.797 1.00 57.94 115 VAL A O 1
ATOM 888 N N . PRO A 1 116 ? 23.596 -10.106 39.035 1.00 61.62 116 PRO A N 1
ATOM 889 C CA . PRO A 1 116 ? 22.564 -9.903 40.044 1.00 61.62 116 PRO A CA 1
ATOM 890 C C . PRO A 1 116 ? 21.474 -10.956 39.835 1.00 61.62 116 PRO A C 1
ATOM 892 O O . PRO A 1 116 ? 20.940 -11.074 38.731 1.00 61.62 116 PRO A O 1
ATOM 895 N N . GLN A 1 117 ? 21.168 -11.742 40.871 1.00 58.41 117 GLN A N 1
ATOM 896 C CA . GLN A 1 117 ? 20.031 -12.659 40.851 1.00 58.41 117 GLN A CA 1
ATOM 897 C C . GLN A 1 117 ? 18.746 -11.836 40.697 1.00 58.41 117 GLN A C 1
ATOM 899 O O . GLN A 1 117 ? 18.225 -11.288 41.664 1.00 58.41 117 GLN A O 1
ATOM 904 N N . LEU A 1 118 ? 18.267 -11.713 39.459 1.00 65.25 118 LEU A N 1
ATOM 905 C CA . LEU A 1 118 ? 16.906 -11.294 39.161 1.00 65.25 118 LEU A CA 1
ATOM 906 C C . LEU A 1 118 ? 15.984 -12.418 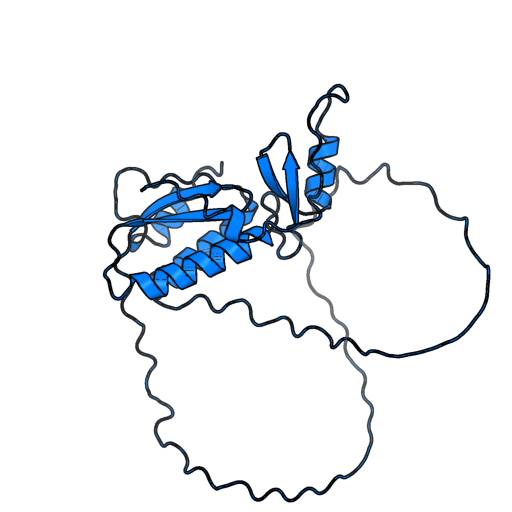39.624 1.00 65.25 118 LEU A C 1
ATOM 908 O O . LEU A 1 118 ? 16.053 -13.535 39.106 1.00 65.25 118 LEU A O 1
ATOM 912 N N . GLU A 1 119 ? 15.160 -12.124 40.624 1.00 69.12 119 GLU A N 1
ATOM 913 C CA . GLU A 1 119 ? 14.131 -13.046 41.082 1.00 69.12 119 GLU A CA 1
ATOM 914 C C . GLU A 1 119 ? 13.239 -13.458 39.897 1.00 69.12 119 GLU A C 1
ATOM 916 O O . GLU A 1 119 ? 12.861 -12.607 39.081 1.00 69.12 119 GLU A O 1
ATOM 921 N N . PRO A 1 120 ? 12.923 -14.757 39.750 1.00 67.19 120 PRO A N 1
ATOM 922 C CA . PRO A 1 120 ? 12.095 -15.239 38.659 1.00 67.19 120 PRO A CA 1
ATOM 923 C C . PRO A 1 120 ? 10.707 -14.613 38.783 1.00 67.19 120 PRO A C 1
ATOM 925 O O . PRO A 1 120 ? 9.961 -14.936 39.703 1.00 67.19 120 PRO A O 1
ATOM 928 N N . ASN A 1 121 ? 10.372 -13.712 37.855 1.00 65.75 121 ASN A N 1
ATOM 929 C CA . ASN A 1 121 ? 9.043 -13.121 37.746 1.00 65.75 121 ASN A CA 1
ATOM 930 C C . ASN A 1 121 ? 8.014 -14.266 37.615 1.00 65.75 121 ASN A C 1
ATOM 932 O O . ASN A 1 121 ? 8.005 -14.950 36.586 1.00 65.75 121 ASN A O 1
ATOM 936 N N . PRO A 1 122 ? 7.174 -14.525 38.635 1.00 64.50 122 PRO A N 1
ATOM 937 C CA . PRO A 1 122 ? 6.398 -15.758 38.730 1.00 64.50 122 PRO A CA 1
ATOM 938 C C . PRO A 1 122 ? 5.136 -15.753 37.860 1.00 64.50 122 PRO A C 1
ATOM 940 O O . PRO A 1 122 ? 4.262 -16.592 38.060 1.00 64.50 122 PRO A O 1
ATOM 943 N N . ASN A 1 123 ? 5.019 -14.847 36.884 1.00 62.03 123 ASN A N 1
ATOM 944 C CA . ASN A 1 123 ? 3.857 -14.807 36.002 1.00 62.03 123 ASN A CA 1
ATOM 945 C C . ASN A 1 123 ? 4.218 -14.915 34.506 1.00 62.03 123 ASN A C 1
ATOM 947 O O . ASN A 1 123 ? 4.049 -13.954 33.754 1.00 62.03 123 ASN A O 1
ATOM 951 N N . PRO A 1 124 ? 4.680 -16.093 34.037 1.00 59.53 124 PRO A N 1
ATOM 952 C CA . PRO A 1 124 ? 4.890 -16.373 32.613 1.00 59.53 124 PRO A CA 1
ATOM 953 C C . PRO A 1 124 ? 3.575 -16.520 31.820 1.00 59.53 124 PRO A C 1
ATOM 955 O O . PRO A 1 124 ? 3.608 -16.864 30.641 1.00 59.53 124 PRO A O 1
ATOM 958 N N . GLN A 1 125 ? 2.421 -16.276 32.451 1.00 56.97 125 GLN A N 1
ATOM 959 C CA . GLN A 1 125 ? 1.093 -16.387 31.852 1.00 56.97 125 GLN A CA 1
ATOM 960 C C . GLN A 1 125 ? 0.234 -15.154 32.141 1.00 56.97 125 GLN A C 1
ATOM 962 O O . GLN A 1 125 ? -0.958 -15.265 32.425 1.00 56.97 125 GLN A O 1
ATOM 967 N N . ALA A 1 126 ? 0.803 -13.953 32.009 1.00 59.19 126 ALA A N 1
ATOM 968 C CA . ALA A 1 126 ? -0.027 -12.833 31.588 1.00 59.19 126 ALA A CA 1
ATOM 969 C C . ALA A 1 126 ? -0.557 -13.187 30.189 1.00 59.19 126 ALA A C 1
ATOM 971 O O . ALA A 1 126 ? 0.096 -12.905 29.185 1.00 59.19 126 ALA A O 1
ATOM 972 N N . GLU A 1 127 ? -1.673 -13.925 30.144 1.00 60.72 127 GLU A N 1
ATOM 973 C CA . GLU A 1 127 ? -2.387 -14.280 28.925 1.00 60.72 127 GLU A CA 1
ATOM 974 C C . GLU A 1 127 ? -2.479 -13.017 28.084 1.00 60.72 127 GLU A C 1
ATOM 976 O O . GLU A 1 127 ? -3.060 -12.017 28.518 1.00 60.72 127 GLU A O 1
ATOM 981 N N . LEU A 1 128 ? -1.842 -13.052 26.913 1.00 65.56 128 LEU A N 1
ATOM 982 C CA . LEU A 1 128 ? -1.892 -11.978 25.940 1.00 65.56 128 LEU A CA 1
ATOM 983 C C . LEU A 1 128 ? -3.355 -11.879 25.497 1.00 65.56 128 LEU A C 1
ATOM 985 O O . LEU A 1 128 ? -3.786 -12.555 24.563 1.00 65.56 128 LEU A O 1
ATOM 989 N N . ARG A 1 129 ? -4.163 -11.120 26.240 1.00 66.81 129 ARG A N 1
ATOM 990 C CA . ARG A 1 129 ? -5.551 -10.886 25.869 1.00 66.81 129 ARG A CA 1
ATOM 991 C C . ARG A 1 129 ? -5.505 -10.198 24.510 1.00 66.81 129 ARG A C 1
ATOM 993 O O . ARG A 1 129 ? -4.804 -9.189 24.395 1.00 66.81 129 ARG A O 1
ATOM 1000 N N . PRO A 1 130 ? -6.187 -10.743 23.488 1.00 67.19 130 PRO A N 1
ATOM 1001 C CA . PRO A 1 130 ? -6.219 -10.097 22.190 1.00 67.19 130 PRO A CA 1
ATOM 1002 C C . PRO A 1 130 ? -6.735 -8.677 22.399 1.00 67.19 130 PRO A C 1
ATOM 1004 O O . PRO A 1 130 ? -7.729 -8.469 23.105 1.00 67.19 130 PRO A O 1
ATOM 1007 N N . ALA A 1 131 ? -6.010 -7.707 21.846 1.00 70.12 131 ALA A N 1
ATOM 1008 C CA . ALA A 1 131 ? -6.461 -6.331 21.859 1.00 70.12 131 ALA A CA 1
ATOM 1009 C C . ALA A 1 131 ? -7.868 -6.280 21.240 1.00 70.12 131 ALA A C 1
ATOM 1011 O O . A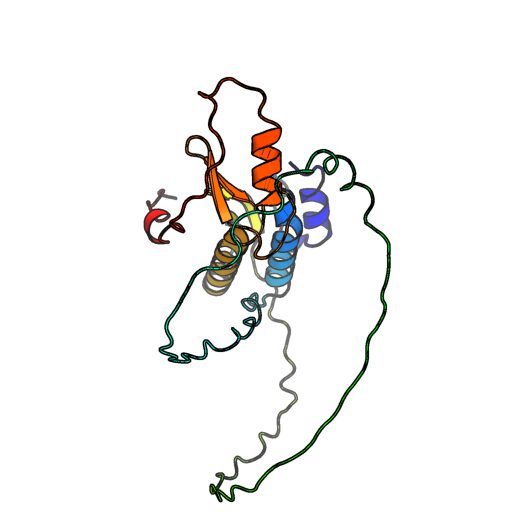LA A 1 131 ? -8.161 -7.053 20.319 1.00 70.12 131 ALA A O 1
ATOM 1012 N N . PRO A 1 132 ? -8.769 -5.425 21.751 1.00 74.06 132 PRO A N 1
ATOM 1013 C CA . PRO A 1 132 ? -10.048 -5.232 21.093 1.00 74.06 132 PRO A CA 1
ATOM 1014 C C . PRO A 1 132 ? -9.808 -4.822 19.628 1.00 74.06 132 PRO A C 1
ATOM 1016 O O . PRO A 1 132 ? -8.845 -4.100 19.349 1.00 74.06 132 PRO A O 1
ATOM 1019 N N . PRO A 1 133 ? -10.656 -5.280 18.690 1.00 77.81 133 PRO A N 1
ATOM 1020 C CA . PRO A 1 133 ? -10.536 -4.889 17.293 1.00 77.81 133 PRO A CA 1
ATOM 1021 C C . PRO A 1 133 ? -10.629 -3.366 17.173 1.00 77.81 133 PRO A C 1
ATOM 1023 O O . PRO A 1 133 ? -11.397 -2.726 17.895 1.00 77.81 133 PRO A O 1
ATOM 1026 N N . MET A 1 134 ? -9.849 -2.787 16.259 1.00 85.38 134 MET A N 1
ATOM 1027 C CA . MET A 1 134 ? -9.864 -1.341 16.059 1.00 85.38 134 MET A CA 1
ATOM 1028 C C . MET A 1 134 ? -11.208 -0.868 15.500 1.00 85.38 134 MET A C 1
ATOM 1030 O O . MET A 1 134 ? -11.783 -1.475 14.597 1.00 85.38 134 MET A O 1
ATOM 1034 N N . ASP A 1 135 ? -11.681 0.256 16.025 1.00 89.50 135 ASP A N 1
ATOM 1035 C CA . ASP A 1 135 ? -12.912 0.941 15.638 1.00 89.50 135 ASP A CA 1
ATOM 1036 C C . ASP A 1 135 ? -12.712 1.779 14.367 1.00 89.50 135 ASP A C 1
ATOM 1038 O O . ASP A 1 135 ? -12.886 2.994 14.353 1.00 89.50 135 ASP A O 1
ATOM 1042 N N . ILE A 1 136 ? -12.291 1.127 13.283 1.00 93.44 136 ILE A N 1
ATOM 1043 C CA . ILE A 1 136 ? -11.945 1.786 12.022 1.00 93.44 136 ILE A CA 1
ATOM 1044 C C . ILE A 1 136 ? -12.655 1.144 10.836 1.00 93.44 136 ILE A C 1
ATOM 1046 O O . ILE A 1 136 ? -12.902 -0.059 10.810 1.00 93.44 136 ILE A O 1
ATOM 1050 N N . ALA A 1 137 ? -12.914 1.951 9.814 1.00 93.75 137 ALA A N 1
ATOM 1051 C CA . ALA A 1 137 ? -13.348 1.491 8.502 1.00 93.75 137 ALA A CA 1
ATOM 1052 C C . ALA A 1 137 ? -12.509 2.167 7.416 1.00 93.75 137 ALA A C 1
ATOM 1054 O O . ALA A 1 137 ? -12.155 3.342 7.542 1.00 93.75 137 ALA A O 1
ATOM 1055 N N . PHE A 1 138 ? -12.205 1.452 6.336 1.00 95.69 138 PHE A N 1
ATOM 1056 C CA . PHE A 1 138 ? -11.588 2.063 5.165 1.00 95.69 138 PHE A CA 1
ATOM 1057 C C . PHE A 1 138 ? -12.576 2.991 4.461 1.00 95.69 138 PHE A C 1
ATOM 1059 O O . PHE A 1 138 ? -13.770 2.702 4.373 1.00 95.69 138 PHE A O 1
ATOM 1066 N N . SER A 1 139 ? -12.064 4.107 3.950 1.00 94.00 139 SER A N 1
ATOM 1067 C CA . SER A 1 139 ? -12.796 5.000 3.049 1.00 94.00 139 SER A CA 1
ATOM 1068 C C . SER A 1 139 ? -12.217 4.980 1.636 1.00 94.00 139 SER A C 1
ATOM 1070 O O . SER A 1 139 ? -12.969 5.051 0.675 1.00 94.00 139 SER A O 1
ATOM 1072 N N . GLU A 1 140 ? -10.895 4.855 1.492 1.00 95.12 140 GLU A N 1
ATOM 1073 C CA . GLU A 1 140 ? -10.213 4.823 0.193 1.00 95.12 140 GLU A CA 1
ATOM 1074 C C . GLU A 1 140 ? -8.845 4.140 0.343 1.00 95.12 140 GLU A C 1
ATOM 1076 O O . GLU A 1 140 ? -8.173 4.290 1.367 1.00 95.12 140 GLU A O 1
ATOM 1081 N N . ILE A 1 141 ? -8.410 3.408 -0.680 1.00 95.62 141 ILE A N 1
ATOM 1082 C CA . ILE A 1 141 ? -7.082 2.798 -0.764 1.00 95.62 141 ILE A CA 1
ATOM 1083 C C . ILE A 1 141 ? -6.511 3.116 -2.143 1.00 95.62 141 ILE A C 1
ATOM 1085 O O . ILE A 1 141 ? -7.068 2.698 -3.158 1.00 95.62 141 ILE A O 1
ATOM 1089 N N . LYS A 1 142 ? -5.388 3.834 -2.210 1.00 94.19 142 LYS A N 1
ATOM 1090 C CA . LYS A 1 142 ? -4.814 4.234 -3.500 1.00 94.19 142 LYS A CA 1
ATOM 1091 C C . LYS A 1 142 ? -3.302 4.245 -3.539 1.00 94.19 142 LYS A C 1
ATOM 1093 O O . LYS A 1 142 ? -2.622 4.466 -2.540 1.00 94.19 142 LYS A O 1
ATOM 1098 N N . GLU A 1 143 ? -2.797 4.063 -4.745 1.00 92.62 143 GLU A N 1
ATOM 1099 C CA . GLU A 1 143 ? -1.427 4.356 -5.120 1.00 92.62 143 GLU A CA 1
ATOM 1100 C C . GLU A 1 143 ? -1.248 5.864 -5.309 1.00 92.62 143 GLU A C 1
ATOM 1102 O O . GLU A 1 143 ? -1.951 6.507 -6.094 1.00 92.62 143 GLU A O 1
ATOM 1107 N N . LYS A 1 144 ? -0.293 6.450 -4.584 1.00 90.19 144 LYS A N 1
ATOM 1108 C CA . LYS A 1 144 ? 0.105 7.849 -4.762 1.00 90.19 144 LYS A CA 1
ATOM 1109 C C . LYS A 1 144 ? 1.617 7.954 -4.611 1.00 90.19 144 LYS A C 1
ATOM 1111 O O . LYS A 1 144 ? 2.177 7.454 -3.646 1.00 90.19 144 LYS A O 1
ATOM 1116 N N . PHE A 1 145 ? 2.291 8.618 -5.548 1.00 87.31 145 PHE A N 1
ATOM 1117 C CA . PHE A 1 145 ? 3.744 8.847 -5.483 1.00 87.31 145 PHE A CA 1
ATOM 1118 C C . PHE A 1 145 ? 4.559 7.574 -5.173 1.00 87.31 145 PHE A C 1
ATOM 1120 O O . PHE A 1 145 ? 5.409 7.590 -4.283 1.00 87.31 145 PHE A O 1
ATOM 1127 N N . ALA A 1 146 ? 4.272 6.473 -5.880 1.00 89.56 146 ALA A N 1
ATOM 1128 C CA . ALA A 1 146 ? 4.932 5.175 -5.704 1.00 89.56 146 ALA A CA 1
ATOM 1129 C C . ALA A 1 146 ? 4.773 4.521 -4.312 1.00 89.56 146 ALA A C 1
ATOM 1131 O O . ALA A 1 146 ? 5.563 3.651 -3.941 1.00 89.56 146 ALA A O 1
ATOM 1132 N N . GLY A 1 147 ? 3.789 4.959 -3.519 1.00 92.00 147 GLY A N 1
ATOM 1133 C CA . GLY A 1 147 ? 3.471 4.381 -2.215 1.00 92.00 147 GLY A CA 1
ATOM 1134 C C . GLY A 1 147 ? 1.983 4.084 -2.043 1.00 92.00 147 GLY A C 1
ATOM 1135 O O . GLY A 1 147 ? 1.129 4.646 -2.737 1.00 92.00 147 GLY A O 1
ATOM 1136 N N . LEU A 1 148 ? 1.689 3.195 -1.099 1.00 94.50 148 LEU A N 1
ATOM 1137 C CA . LEU A 1 148 ? 0.340 2.814 -0.702 1.00 94.50 148 LEU A CA 1
ATOM 1138 C C . LEU A 1 148 ? -0.209 3.818 0.318 1.00 94.50 148 LEU A C 1
ATOM 1140 O O . LEU A 1 148 ? 0.404 4.054 1.358 1.00 94.50 148 LEU A O 1
ATOM 1144 N N . TYR A 1 149 ? -1.372 4.395 0.020 1.00 94.75 149 TYR A N 1
ATOM 1145 C CA . TYR A 1 149 ? -2.092 5.309 0.904 1.00 94.75 149 TYR A CA 1
ATOM 1146 C C . TYR A 1 149 ? -3.429 4.692 1.262 1.00 94.75 149 TYR A C 1
ATOM 1148 O O . TYR A 1 149 ? -4.175 4.233 0.394 1.00 94.75 149 TYR A O 1
ATOM 1156 N N . VAL A 1 150 ? -3.726 4.709 2.554 1.00 95.69 150 VAL A N 1
ATOM 1157 C CA . VAL A 1 150 ? -4.940 4.131 3.113 1.00 95.69 150 VAL A CA 1
ATOM 1158 C C . VAL A 1 150 ? -5.624 5.196 3.939 1.00 95.69 150 VAL A C 1
ATOM 1160 O O . VAL A 1 150 ? -5.058 5.723 4.894 1.00 95.69 150 VAL A O 1
ATOM 1163 N N . TYR A 1 151 ? -6.844 5.515 3.541 1.00 94.50 151 TYR A N 1
ATOM 1164 C CA . TYR A 1 151 ? -7.696 6.471 4.217 1.00 94.50 151 TYR A CA 1
ATOM 1165 C C . TYR A 1 151 ? -8.706 5.705 5.059 1.00 94.50 151 TYR A C 1
ATOM 1167 O O . TYR A 1 151 ? -9.320 4.732 4.608 1.00 94.50 151 TYR A O 1
ATOM 1175 N N . THR A 1 152 ? -8.859 6.147 6.300 1.00 94.44 152 THR A N 1
ATOM 1176 C CA . THR A 1 152 ? -9.702 5.500 7.304 1.00 94.44 152 THR A CA 1
ATOM 1177 C C . THR A 1 152 ? -10.664 6.500 7.920 1.00 94.44 152 THR A C 1
ATOM 1179 O O . THR A 1 152 ? -10.306 7.657 8.138 1.00 94.44 152 THR A O 1
ATOM 1182 N N . ALA A 1 153 ? -11.844 6.029 8.302 1.00 91.94 153 ALA A N 1
ATOM 1183 C CA . ALA A 1 153 ? -12.817 6.755 9.104 1.00 91.94 153 ALA A CA 1
ATOM 1184 C C . ALA A 1 153 ? -13.102 6.004 10.415 1.00 91.94 153 ALA A C 1
ATOM 1186 O O . ALA A 1 153 ? -12.837 4.808 10.528 1.00 91.94 153 ALA A O 1
ATOM 1187 N N . GLY A 1 154 ? -13.664 6.707 11.399 1.00 90.75 154 GLY A N 1
ATOM 1188 C CA . GLY A 1 154 ? -14.201 6.104 12.626 1.00 90.75 154 GLY A CA 1
ATOM 1189 C C . GLY A 1 154 ? -13.224 5.956 13.795 1.00 90.75 154 GLY A C 1
ATOM 1190 O O . GLY A 1 154 ? -13.693 5.847 14.919 1.00 90.75 154 GLY A O 1
ATOM 1191 N N . ALA A 1 155 ? -11.907 6.048 13.569 1.00 92.31 155 ALA A N 1
ATOM 1192 C CA . ALA A 1 155 ? -10.906 5.812 14.614 1.00 92.31 155 ALA A CA 1
ATOM 1193 C C . ALA A 1 155 ? -11.092 6.714 15.850 1.00 92.31 155 ALA A C 1
ATOM 1195 O O . ALA A 1 155 ? -10.951 7.949 15.755 1.00 92.31 155 ALA A O 1
ATOM 1196 N N . SER A 1 156 ? -11.307 6.099 17.018 1.00 92.12 156 SER A N 1
ATOM 1197 C CA . SER A 1 156 ? -11.228 6.785 18.311 1.00 92.12 156 SER A CA 1
ATOM 1198 C C . SER A 1 156 ? -9.858 7.429 18.533 1.00 92.12 156 SER A C 1
ATOM 1200 O O . SER A 1 156 ? -8.856 7.101 17.892 1.00 92.12 156 SER A O 1
ATOM 1202 N N . ALA A 1 157 ? -9.800 8.355 19.493 1.00 89.62 157 ALA A N 1
ATOM 1203 C CA . ALA A 1 157 ? -8.553 9.004 19.886 1.00 89.62 157 ALA A CA 1
ATOM 1204 C C . ALA A 1 157 ? -7.475 7.995 20.330 1.00 89.62 157 ALA A C 1
ATOM 1206 O O . ALA A 1 157 ? -6.306 8.191 20.013 1.00 89.62 157 ALA A O 1
ATOM 1207 N N . ALA A 1 158 ? -7.869 6.905 21.001 1.00 86.38 158 ALA A N 1
ATOM 1208 C CA . ALA A 1 158 ? -6.951 5.857 21.446 1.00 86.38 158 ALA A CA 1
ATOM 1209 C C . ALA A 1 158 ? -6.379 5.045 20.269 1.00 86.38 158 ALA A C 1
ATOM 1211 O O . ALA A 1 158 ? -5.171 4.827 20.201 1.00 86.38 158 ALA A O 1
ATOM 1212 N N . SER A 1 159 ? -7.222 4.659 19.305 1.00 89.00 159 SER A N 1
ATOM 1213 C CA . SER A 1 159 ? -6.796 3.889 18.127 1.00 89.00 159 SER A CA 1
ATOM 1214 C C . SER A 1 159 ? -5.952 4.711 17.153 1.00 89.00 159 SER A C 1
ATOM 1216 O O . SER A 1 159 ? -5.124 4.156 16.433 1.00 89.00 159 SER A O 1
ATOM 1218 N N . ARG A 1 160 ? -6.128 6.039 17.119 1.00 90.38 160 ARG A N 1
ATOM 1219 C CA . ARG A 1 160 ? -5.508 6.911 16.109 1.00 90.38 160 ARG A CA 1
ATOM 1220 C C . ARG A 1 160 ? -3.981 6.870 16.116 1.00 90.38 160 ARG A C 1
ATOM 1222 O O . ARG A 1 160 ? -3.385 6.883 15.045 1.00 90.38 160 ARG A O 1
ATOM 1229 N N . GLN A 1 161 ? -3.352 6.807 17.289 1.00 88.12 161 GLN A N 1
ATOM 1230 C CA . GLN A 1 161 ? -1.889 6.788 17.371 1.00 88.12 161 GLN A CA 1
ATOM 1231 C C . GLN A 1 161 ? -1.304 5.460 16.872 1.00 88.12 161 GLN A C 1
ATOM 1233 O O . GLN A 1 161 ? -0.352 5.463 16.094 1.00 88.12 161 GLN A O 1
ATOM 1238 N N . ILE A 1 162 ? -1.915 4.336 17.258 1.00 88.44 162 ILE A N 1
ATOM 1239 C CA . ILE A 1 162 ? -1.531 2.998 16.783 1.00 88.44 162 ILE A CA 1
ATOM 1240 C C . ILE A 1 162 ? -1.749 2.899 15.270 1.00 88.44 162 ILE A C 1
ATOM 1242 O O . ILE A 1 162 ? -0.868 2.454 14.537 1.00 88.44 162 ILE A O 1
ATOM 1246 N N . LEU A 1 163 ? -2.902 3.377 14.795 1.00 91.94 163 LEU A N 1
ATOM 1247 C CA . LEU A 1 163 ? -3.240 3.411 13.380 1.00 91.94 163 LEU A CA 1
ATOM 1248 C C . LEU A 1 163 ? -2.215 4.206 12.571 1.00 91.94 163 LEU A C 1
ATOM 1250 O O . LEU A 1 163 ? -1.757 3.723 11.541 1.00 91.94 163 LEU A O 1
ATOM 1254 N N . TRP A 1 164 ? -1.835 5.400 13.031 1.00 91.19 164 TRP A N 1
ATOM 1255 C CA . TRP A 1 164 ? -0.862 6.231 12.324 1.00 91.19 164 TRP A CA 1
ATOM 1256 C C . TRP A 1 164 ? 0.498 5.539 12.194 1.00 91.19 164 TRP A C 1
ATOM 1258 O O . TRP A 1 164 ? 1.059 5.533 11.101 1.00 91.19 164 TRP A O 1
ATOM 1268 N N . SER A 1 165 ? 0.968 4.871 13.255 1.00 89.38 165 SER A N 1
ATOM 1269 C CA . SER A 1 165 ? 2.191 4.058 13.203 1.00 89.38 165 SER A CA 1
ATOM 1270 C C . SER A 1 165 ? 2.085 2.954 12.148 1.00 89.38 165 SER A C 1
ATOM 1272 O O . SER A 1 165 ? 2.929 2.870 11.264 1.00 89.38 165 SER A O 1
ATOM 1274 N N . ILE A 1 166 ? 1.005 2.164 12.177 1.00 91.62 166 ILE A N 1
ATOM 1275 C CA . ILE A 1 166 ? 0.792 1.060 11.228 1.00 91.62 166 ILE A CA 1
ATOM 1276 C C . ILE A 1 166 ? 0.751 1.568 9.781 1.00 91.62 166 ILE A C 1
ATOM 1278 O O . ILE A 1 166 ? 1.357 0.972 8.890 1.00 91.62 166 ILE A O 1
ATOM 1282 N N . LEU A 1 167 ? 0.027 2.660 9.526 1.00 93.56 167 LEU A N 1
ATOM 1283 C CA . LEU A 1 167 ? -0.088 3.232 8.186 1.00 93.56 167 LEU A CA 1
ATOM 1284 C C . LEU A 1 167 ? 1.240 3.819 7.698 1.00 93.56 167 LEU A C 1
ATOM 1286 O O . LEU A 1 167 ? 1.548 3.702 6.511 1.00 93.56 167 LEU A O 1
ATOM 1290 N N . SER A 1 168 ? 2.027 4.413 8.599 1.00 91.56 168 SER A N 1
ATOM 1291 C CA . SER A 1 168 ? 3.375 4.899 8.298 1.00 91.56 168 SER A CA 1
ATOM 1292 C C . SER A 1 168 ? 4.292 3.752 7.870 1.00 91.56 168 SER A C 1
ATOM 1294 O O . SER A 1 168 ? 4.899 3.821 6.799 1.00 91.56 168 SER A O 1
ATOM 1296 N N . ASP A 1 169 ? 4.310 2.657 8.633 1.00 91.44 169 ASP A N 1
ATOM 1297 C CA . ASP A 1 169 ? 5.137 1.481 8.341 1.00 91.44 169 ASP A CA 1
ATOM 1298 C C . ASP A 1 169 ? 4.760 0.845 6.998 1.00 91.44 169 ASP A C 1
ATOM 1300 O O . ASP A 1 169 ? 5.621 0.573 6.161 1.00 91.44 169 ASP A O 1
ATOM 1304 N N . VAL A 1 170 ? 3.461 0.679 6.735 1.00 94.06 170 VAL A N 1
ATOM 1305 C CA . VAL A 1 170 ? 2.965 0.120 5.468 1.00 94.06 170 VAL A CA 1
ATOM 1306 C C . VAL A 1 170 ? 3.292 1.026 4.281 1.00 94.06 170 VAL A C 1
ATOM 1308 O O . VAL A 1 170 ? 3.647 0.536 3.204 1.00 94.06 170 VAL A O 1
ATOM 1311 N N . ARG A 1 171 ? 3.216 2.349 4.453 1.00 93.44 171 ARG A N 1
ATOM 1312 C CA . ARG A 1 171 ? 3.615 3.306 3.413 1.00 93.44 171 ARG A CA 1
ATOM 1313 C C . ARG A 1 171 ? 5.110 3.196 3.122 1.00 93.44 171 ARG A C 1
ATOM 1315 O O . ARG A 1 171 ? 5.477 3.127 1.948 1.00 93.44 171 ARG A O 1
ATOM 1322 N N . ALA A 1 172 ? 5.956 3.136 4.148 1.00 91.19 172 ALA A N 1
ATOM 1323 C CA . ALA A 1 172 ? 7.395 2.943 3.983 1.00 91.19 172 ALA A CA 1
ATOM 1324 C C . ALA A 1 172 ? 7.703 1.609 3.282 1.00 91.19 172 ALA A C 1
ATOM 1326 O O . ALA A 1 172 ? 8.436 1.579 2.292 1.00 91.19 172 ALA A O 1
ATOM 1327 N N . GLU A 1 173 ? 7.065 0.521 3.715 1.00 93.12 173 GLU A N 1
ATOM 1328 C CA . GLU A 1 173 ? 7.246 -0.811 3.140 1.00 93.12 173 GLU A CA 1
ATOM 1329 C C . GLU A 1 173 ? 6.818 -0.868 1.666 1.00 93.12 173 GLU A C 1
ATOM 1331 O O . GLU A 1 173 ? 7.540 -1.429 0.839 1.00 93.12 173 GLU A O 1
ATOM 1336 N N . SER A 1 174 ? 5.700 -0.232 1.301 1.00 94.62 174 SER A N 1
ATOM 1337 C CA . SER A 1 174 ? 5.196 -0.221 -0.082 1.00 94.62 174 SER A CA 1
ATOM 1338 C C . SER A 1 174 ? 6.206 0.323 -1.099 1.00 94.62 174 SER A C 1
ATOM 1340 O O . SER A 1 174 ? 6.262 -0.164 -2.227 1.00 94.62 174 SER A O 1
ATOM 1342 N N . ARG A 1 175 ? 7.077 1.253 -0.681 1.00 92.50 175 ARG A N 1
ATOM 1343 C CA . ARG A 1 175 ? 8.146 1.840 -1.510 1.00 92.50 175 ARG A CA 1
ATOM 1344 C C . ARG A 1 175 ? 9.319 0.889 -1.764 1.00 92.50 175 ARG A C 1
ATOM 1346 O O . ARG A 1 175 ? 10.206 1.203 -2.553 1.00 92.50 175 ARG A O 1
ATOM 1353 N N . THR A 1 176 ? 9.333 -0.268 -1.106 1.00 92.62 176 THR A N 1
ATOM 1354 C CA . THR A 1 176 ? 10.348 -1.321 -1.280 1.00 92.62 176 THR A CA 1
ATOM 1355 C C . THR A 1 176 ? 9.820 -2.524 -2.066 1.00 92.62 176 THR A C 1
ATOM 1357 O O . THR A 1 176 ? 10.591 -3.414 -2.437 1.00 92.62 176 THR A O 1
ATOM 1360 N N . ILE A 1 177 ? 8.513 -2.561 -2.344 1.00 94.81 177 ILE A N 1
ATOM 1361 C CA . ILE A 1 177 ? 7.839 -3.658 -3.041 1.00 94.81 177 ILE A CA 1
ATOM 1362 C C . ILE A 1 177 ? 7.556 -3.240 -4.478 1.00 94.81 177 ILE A C 1
ATOM 1364 O O . ILE A 1 177 ? 6.931 -2.210 -4.726 1.00 94.81 177 ILE A O 1
ATOM 1368 N N . CYS A 1 178 ? 7.972 -4.067 -5.436 1.00 95.19 178 CYS A N 1
ATOM 1369 C CA . CYS A 1 178 ? 7.629 -3.843 -6.835 1.00 95.19 178 CYS A CA 1
ATOM 1370 C C . CYS A 1 178 ? 6.104 -3.887 -7.037 1.00 95.19 178 CYS A C 1
ATOM 1372 O O . CYS A 1 178 ? 5.472 -4.917 -6.823 1.00 95.19 178 CYS A O 1
ATOM 1374 N N . GLU A 1 179 ? 5.526 -2.793 -7.519 1.00 94.88 179 GLU A N 1
ATOM 1375 C CA . GLU A 1 179 ? 4.097 -2.630 -7.801 1.00 94.88 179 GLU A CA 1
ATOM 1376 C C . GLU A 1 179 ? 3.563 -3.614 -8.846 1.00 94.88 179 GLU A C 1
ATOM 1378 O O . GLU A 1 179 ? 2.392 -3.979 -8.807 1.00 94.88 179 GLU A O 1
ATOM 1383 N N . ASP A 1 180 ? 4.396 -4.046 -9.796 1.00 93.50 180 ASP A N 1
ATOM 1384 C CA . ASP A 1 180 ? 3.950 -4.930 -10.876 1.00 93.50 180 ASP A CA 1
ATOM 1385 C C . ASP A 1 180 ? 3.998 -6.411 -10.471 1.00 93.50 180 ASP A C 1
ATOM 1387 O O . ASP A 1 180 ? 3.035 -7.138 -10.702 1.00 93.50 180 ASP A O 1
ATOM 1391 N N . CYS A 1 181 ? 5.105 -6.880 -9.883 1.00 95.00 181 CYS A N 1
ATOM 1392 C CA . CYS A 1 181 ? 5.290 -8.306 -9.580 1.00 95.00 181 CYS A CA 1
ATOM 1393 C C . CYS A 1 181 ? 5.169 -8.675 -8.096 1.00 95.00 181 CYS A C 1
ATOM 1395 O O . CYS A 1 181 ? 5.056 -9.859 -7.786 1.00 95.00 181 CYS A O 1
ATOM 1397 N N . GLY A 1 182 ? 5.202 -7.699 -7.186 1.00 95.12 182 GLY A N 1
ATOM 1398 C CA . GLY A 1 182 ? 5.167 -7.927 -5.740 1.00 95.12 182 GLY A CA 1
ATOM 1399 C C . GLY A 1 182 ? 6.482 -8.416 -5.132 1.00 95.12 182 GLY A C 1
ATOM 1400 O O . GLY A 1 182 ? 6.486 -8.830 -3.977 1.00 95.12 182 GLY A O 1
ATOM 1401 N N . GLU A 1 183 ? 7.594 -8.386 -5.879 1.00 94.88 183 GLU A N 1
ATOM 1402 C CA . GLU A 1 183 ? 8.921 -8.731 -5.352 1.00 94.88 183 GLU A CA 1
ATOM 1403 C C . GLU A 1 183 ? 9.283 -7.795 -4.188 1.00 94.88 183 GLU A C 1
ATOM 1405 O O . GLU A 1 183 ? 9.383 -6.573 -4.356 1.00 94.88 183 GLU A O 1
ATOM 1410 N N . GLU A 1 184 ? 9.498 -8.378 -3.009 1.00 90.56 184 GLU A N 1
ATOM 1411 C CA . GLU A 1 184 ? 9.921 -7.655 -1.813 1.00 90.56 184 GLU A CA 1
ATOM 1412 C C . GLU A 1 184 ? 11.398 -7.251 -1.937 1.00 90.56 184 GLU A C 1
ATOM 1414 O O . GLU A 1 184 ? 12.244 -8.067 -2.295 1.00 90.56 184 GLU A O 1
ATOM 1419 N N . ASN A 1 185 ? 11.751 -6.010 -1.587 1.00 84.19 185 ASN A N 1
ATOM 1420 C CA . ASN A 1 185 ? 13.117 -5.447 -1.680 1.00 84.19 185 ASN A CA 1
ATOM 1421 C C . ASN A 1 185 ? 13.681 -5.311 -3.099 1.00 84.19 185 ASN A C 1
ATOM 1423 O O . ASN A 1 185 ? 14.816 -4.865 -3.274 1.00 84.19 185 ASN A O 1
ATOM 1427 N N . GLY A 1 186 ? 12.908 -5.686 -4.115 1.00 84.06 186 GLY A N 1
ATOM 1428 C CA . GLY A 1 186 ? 13.226 -5.393 -5.506 1.00 84.06 186 GLY A CA 1
ATOM 1429 C C . GLY A 1 186 ? 12.774 -3.994 -5.913 1.00 84.06 186 GLY A C 1
ATOM 1430 O O . GLY A 1 186 ? 13.308 -3.442 -6.871 1.00 84.06 186 GLY A O 1
ATOM 1431 N N . GLY A 1 187 ? 11.803 -3.425 -5.194 1.00 85.31 187 GLY A N 1
ATOM 1432 C CA . GLY A 1 187 ? 11.189 -2.146 -5.507 1.00 85.31 187 GLY A CA 1
ATOM 1433 C C . GLY A 1 187 ? 12.153 -0.975 -5.356 1.00 85.31 187 GLY A C 1
ATOM 1434 O O . GLY A 1 187 ? 12.749 -0.769 -4.301 1.00 85.31 187 GLY A O 1
ATOM 1435 N N . ARG A 1 188 ? 12.290 -0.192 -6.423 1.00 88.31 188 ARG A N 1
ATOM 1436 C CA . ARG A 1 188 ? 12.966 1.105 -6.434 1.00 88.31 188 ARG A CA 1
ATOM 1437 C C . ARG A 1 188 ? 12.091 2.113 -7.161 1.00 88.31 188 ARG A C 1
ATOM 1439 O O . ARG A 1 188 ? 11.309 1.753 -8.041 1.00 88.31 188 ARG A O 1
ATOM 1446 N N . LEU A 1 189 ? 12.236 3.386 -6.815 1.00 88.38 189 LEU A N 1
ATOM 1447 C CA . LEU A 1 189 ? 11.461 4.447 -7.441 1.00 88.38 189 LEU A CA 1
ATOM 1448 C C . LEU A 1 189 ? 11.894 4.663 -8.898 1.00 88.38 189 LEU A C 1
ATOM 1450 O O . LEU A 1 189 ? 13.006 5.112 -9.188 1.00 88.38 189 LEU A O 1
ATOM 1454 N N . ALA A 1 190 ? 10.977 4.389 -9.814 1.00 88.81 190 ALA A N 1
ATOM 1455 C CA . ALA A 1 190 ? 11.073 4.668 -11.233 1.00 88.81 190 ALA A CA 1
ATOM 1456 C C . ALA A 1 190 ? 10.102 5.793 -11.614 1.00 88.81 190 ALA A C 1
ATOM 1458 O O . ALA A 1 190 ? 8.910 5.742 -11.315 1.00 88.81 190 ALA A O 1
ATOM 1459 N N . MET A 1 191 ? 10.604 6.808 -12.313 1.00 86.56 191 MET A N 1
ATOM 1460 C CA . MET A 1 191 ? 9.823 7.974 -12.726 1.00 86.56 191 MET A CA 1
ATOM 1461 C C . MET A 1 191 ? 9.512 7.935 -14.215 1.00 86.56 191 MET A C 1
ATOM 1463 O O . MET A 1 191 ? 10.390 7.664 -15.036 1.00 86.56 191 MET A O 1
ATOM 1467 N N . ILE A 1 192 ? 8.281 8.300 -14.565 1.00 83.88 192 ILE A N 1
ATOM 1468 C CA . ILE A 1 192 ? 7.819 8.469 -15.935 1.00 83.88 192 ILE A CA 1
ATOM 1469 C C . ILE A 1 192 ? 6.941 9.719 -16.063 1.00 83.88 192 ILE A C 1
ATOM 1471 O O . ILE A 1 192 ? 5.806 9.765 -15.602 1.00 83.88 192 ILE A O 1
ATOM 1475 N N . GLY A 1 193 ? 7.444 10.764 -16.726 1.00 76.00 193 GLY A N 1
ATOM 1476 C CA . GLY A 1 193 ? 6.626 11.945 -17.031 1.00 76.00 193 GLY A CA 1
ATOM 1477 C C . GLY A 1 193 ? 5.952 12.598 -15.822 1.00 76.00 193 GLY A C 1
ATOM 1478 O O . GLY A 1 193 ? 4.801 12.997 -15.948 1.00 76.00 193 GLY A O 1
ATOM 1479 N N . GLY A 1 194 ? 6.633 12.634 -14.674 1.00 80.38 194 GLY A N 1
ATOM 1480 C CA . GLY A 1 194 ? 6.103 13.168 -13.413 1.00 80.38 194 GLY A CA 1
ATOM 1481 C C . GLY A 1 194 ? 5.383 12.147 -12.525 1.00 80.38 194 GLY A C 1
ATOM 1482 O O . GLY A 1 194 ? 5.184 12.420 -11.348 1.00 80.38 194 GLY A O 1
ATOM 1483 N N . HIS A 1 195 ? 5.058 10.955 -13.031 1.00 83.88 195 HIS A N 1
ATOM 1484 C CA . HIS A 1 195 ? 4.467 9.881 -12.231 1.00 83.88 195 HIS A CA 1
ATOM 1485 C C . HIS A 1 195 ? 5.556 8.945 -11.702 1.00 83.88 195 HIS A C 1
ATOM 1487 O O . HIS A 1 195 ? 6.403 8.484 -12.469 1.00 83.88 195 HIS A O 1
ATOM 1493 N N . GLY A 1 196 ? 5.539 8.675 -10.399 1.00 88.75 196 GLY A N 1
ATOM 1494 C CA . GLY A 1 196 ? 6.432 7.712 -9.756 1.00 88.75 196 GLY A CA 1
ATOM 1495 C C . GLY A 1 196 ? 5.760 6.357 -9.588 1.00 88.75 196 GLY A C 1
ATOM 1496 O O . GLY A 1 196 ? 4.583 6.312 -9.238 1.00 88.75 196 GLY A O 1
ATOM 1497 N N . ARG A 1 197 ? 6.525 5.289 -9.817 1.00 91.75 197 ARG A N 1
ATOM 1498 C CA . ARG A 1 197 ? 6.168 3.893 -9.539 1.00 91.75 197 ARG A CA 1
ATOM 1499 C C . ARG A 1 197 ? 7.327 3.188 -8.852 1.00 91.75 197 ARG A C 1
ATOM 1501 O O . ARG A 1 197 ? 8.480 3.459 -9.179 1.00 91.75 197 ARG A O 1
ATOM 1508 N N . THR A 1 198 ? 7.049 2.254 -7.965 1.00 93.69 198 THR A N 1
ATOM 1509 C CA . THR A 1 198 ? 8.040 1.373 -7.358 1.00 93.69 198 THR A CA 1
ATOM 1510 C C . THR A 1 198 ? 8.139 0.105 -8.199 1.00 93.69 198 THR A C 1
ATOM 1512 O O . THR A 1 198 ? 7.222 -0.707 -8.222 1.00 93.69 198 THR A O 1
ATOM 1515 N N . LEU A 1 199 ? 9.243 -0.087 -8.921 1.00 94.00 199 LEU A N 1
ATOM 1516 C CA . LEU A 1 199 ? 9.449 -1.245 -9.803 1.00 94.00 199 LEU A CA 1
ATOM 1517 C C . LEU A 1 199 ? 10.741 -1.977 -9.442 1.00 94.00 199 LEU A C 1
ATOM 1519 O O . LEU A 1 199 ? 11.672 -1.364 -8.933 1.00 94.00 199 LEU A O 1
ATOM 1523 N N . CYS A 1 200 ? 10.822 -3.273 -9.743 1.00 94.44 200 CYS A N 1
ATOM 1524 C CA . CYS A 1 200 ? 12.096 -3.989 -9.804 1.00 94.44 200 CYS A CA 1
ATOM 1525 C C . CYS A 1 200 ? 12.773 -3.801 -11.166 1.00 94.44 200 CYS A C 1
ATOM 1527 O O . CYS A 1 200 ? 12.150 -3.336 -12.125 1.00 94.44 200 CYS A O 1
ATOM 1529 N N . GLN A 1 201 ? 14.055 -4.157 -11.264 1.00 93.12 201 GLN A N 1
ATOM 1530 C CA . GLN A 1 201 ? 14.836 -3.979 -12.491 1.00 93.12 201 GLN A CA 1
ATOM 1531 C C . GLN A 1 201 ? 14.259 -4.755 -13.674 1.00 93.12 201 GLN A C 1
ATOM 1533 O O . GLN A 1 201 ? 14.237 -4.241 -14.792 1.00 93.12 201 GLN A O 1
ATOM 1538 N N . GLU A 1 202 ? 13.753 -5.958 -13.437 1.00 93.88 202 GLU A N 1
ATOM 1539 C CA . GLU A 1 202 ? 13.139 -6.801 -14.455 1.00 93.88 202 GLU A CA 1
ATOM 1540 C C . GLU A 1 202 ? 11.853 -6.159 -14.986 1.00 93.88 202 GLU A C 1
ATOM 1542 O O . GLU A 1 202 ? 11.702 -5.999 -16.197 1.00 93.88 202 GLU A O 1
ATOM 1547 N N . CYS A 1 203 ? 10.957 -5.723 -14.092 1.00 93.88 203 CYS A N 1
ATOM 1548 C CA . CYS A 1 203 ? 9.704 -5.069 -14.478 1.00 93.88 203 CYS A CA 1
ATOM 1549 C C . CYS A 1 203 ? 9.956 -3.729 -15.174 1.00 93.88 203 CYS A C 1
ATOM 1551 O O . CYS A 1 203 ? 9.304 -3.425 -16.171 1.00 93.88 203 CYS A O 1
ATOM 1553 N N . LEU A 1 204 ? 10.941 -2.954 -14.708 1.00 91.88 204 LEU A N 1
ATOM 1554 C CA . LEU A 1 204 ? 11.365 -1.719 -15.361 1.00 91.88 204 LEU A CA 1
ATOM 1555 C C . LEU A 1 204 ? 11.820 -1.976 -16.803 1.00 91.88 204 LEU A C 1
ATOM 1557 O O . LEU A 1 204 ? 11.384 -1.288 -17.728 1.00 91.88 204 LEU A O 1
ATOM 1561 N N . THR A 1 205 ? 12.699 -2.962 -16.996 1.00 90.62 205 THR A N 1
ATOM 1562 C CA . THR A 1 205 ? 13.218 -3.322 -18.318 1.00 90.62 205 THR A CA 1
ATOM 1563 C C . THR A 1 205 ? 12.092 -3.782 -19.241 1.00 90.62 205 THR A C 1
ATOM 1565 O O . THR A 1 205 ? 12.044 -3.331 -20.382 1.00 90.62 205 THR A O 1
ATOM 1568 N N . LEU A 1 206 ? 11.159 -4.607 -18.753 1.00 91.12 206 LEU A N 1
ATOM 1569 C CA . LEU A 1 206 ? 9.991 -5.044 -19.527 1.00 91.12 206 LEU A CA 1
ATOM 1570 C C . LEU A 1 206 ? 9.105 -3.859 -19.937 1.00 91.12 206 LEU A C 1
ATOM 1572 O O . LEU A 1 206 ? 8.815 -3.694 -21.117 1.00 91.12 206 LEU A O 1
ATOM 1576 N N . LYS A 1 207 ? 8.763 -2.966 -19.001 1.00 89.50 207 LYS A N 1
ATOM 1577 C CA . LYS A 1 207 ? 7.958 -1.764 -19.292 1.00 89.50 207 LYS A CA 1
ATOM 1578 C C . LYS A 1 207 ? 8.613 -0.836 -20.309 1.00 89.50 207 LYS A C 1
ATOM 1580 O O . LYS A 1 207 ? 7.913 -0.203 -21.095 1.00 89.50 207 LYS A O 1
ATOM 1585 N N . ASN A 1 208 ? 9.937 -0.720 -20.267 1.00 88.31 208 ASN A N 1
ATOM 1586 C CA . ASN A 1 208 ? 10.693 0.068 -21.232 1.00 88.31 208 ASN A CA 1
ATOM 1587 C C . ASN A 1 208 ? 10.796 -0.637 -22.596 1.00 88.31 208 ASN A C 1
ATOM 1589 O O . ASN A 1 208 ? 10.812 0.047 -23.613 1.00 88.31 208 ASN A O 1
ATOM 1593 N N . ALA A 1 209 ? 10.833 -1.972 -22.634 1.00 87.31 209 ALA A N 1
ATOM 1594 C CA . ALA A 1 209 ? 10.845 -2.746 -23.875 1.00 87.31 209 ALA A CA 1
ATOM 1595 C C . ALA A 1 209 ? 9.488 -2.728 -24.600 1.00 87.31 209 ALA A C 1
ATOM 1597 O O . ALA A 1 209 ? 9.464 -2.636 -25.823 1.00 87.31 209 ALA A O 1
ATOM 1598 N N . ASP A 1 210 ? 8.376 -2.750 -23.858 1.00 82.75 210 ASP A N 1
ATOM 1599 C CA . ASP A 1 210 ? 7.010 -2.738 -24.411 1.00 82.75 210 ASP A CA 1
ATOM 1600 C C . ASP A 1 210 ? 6.605 -1.381 -25.023 1.00 82.75 210 ASP A C 1
ATOM 1602 O O . ASP A 1 210 ? 5.540 -1.247 -25.629 1.00 82.75 210 ASP A O 1
ATOM 1606 N N . ARG A 1 211 ? 7.425 -0.336 -24.859 1.00 77.00 211 ARG A N 1
ATOM 1607 C CA . ARG A 1 211 ? 7.152 0.999 -25.403 1.00 77.00 211 ARG A CA 1
ATOM 1608 C C . ARG A 1 211 ? 7.663 1.127 -26.830 1.00 77.00 211 ARG A C 1
ATOM 1610 O O . ARG A 1 211 ? 8.723 1.693 -27.083 1.00 77.00 211 ARG A O 1
ATOM 1617 N N . GLU A 1 212 ? 6.853 0.671 -27.777 1.00 62.88 212 GLU A N 1
ATOM 1618 C CA . GLU A 1 212 ? 7.007 1.027 -29.188 1.00 62.88 212 GLU A CA 1
ATOM 1619 C C . GLU A 1 212 ? 6.585 2.494 -29.393 1.00 62.88 212 GLU A C 1
ATOM 1621 O O . GLU A 1 212 ? 5.404 2.828 -29.469 1.00 62.88 212 GLU A O 1
ATOM 1626 N N . GLY A 1 213 ? 7.548 3.417 -29.429 1.00 59.34 213 GLY A N 1
ATOM 1627 C CA . GLY A 1 213 ? 7.277 4.825 -29.715 1.00 59.34 213 GLY A CA 1
ATOM 1628 C C . GLY A 1 213 ? 8.548 5.654 -29.922 1.00 59.34 213 GLY A C 1
ATOM 1629 O O . GLY A 1 213 ? 9.619 5.266 -29.451 1.00 59.34 213 GLY A O 1
ATOM 1630 N N . PRO A 1 214 ? 8.467 6.795 -30.636 1.00 49.41 214 PRO A N 1
ATOM 1631 C CA . PRO A 1 214 ? 9.619 7.654 -30.893 1.00 49.41 214 PRO A CA 1
ATOM 1632 C C . PRO A 1 214 ? 10.283 8.120 -29.580 1.00 49.41 214 PRO A C 1
ATOM 1634 O O . PRO A 1 214 ? 9.606 8.247 -28.556 1.00 49.41 214 PRO A O 1
ATOM 1637 N N . PRO A 1 215 ? 11.592 8.445 -29.597 1.00 53.25 215 PRO A N 1
ATOM 1638 C CA . PRO A 1 215 ? 12.421 8.712 -28.408 1.00 53.25 215 PRO A CA 1
ATOM 1639 C C . PRO A 1 215 ? 11.955 9.876 -27.513 1.00 53.25 215 PRO A C 1
ATOM 1641 O O . PRO A 1 215 ? 12.501 10.079 -26.432 1.00 53.25 215 PRO A O 1
ATOM 1644 N N . MET A 1 216 ? 10.918 10.611 -27.917 1.00 50.62 216 MET A N 1
ATOM 1645 C CA . MET A 1 216 ? 10.244 11.626 -27.101 1.00 50.62 216 MET A CA 1
ATOM 1646 C C . MET A 1 216 ? 9.292 11.020 -26.041 1.00 50.62 216 MET A C 1
ATOM 1648 O O . MET A 1 216 ? 8.780 11.731 -25.175 1.00 50.62 216 MET A O 1
ATOM 1652 N N . GLY A 1 217 ? 9.045 9.704 -26.074 1.00 53.75 217 GLY A N 1
ATOM 1653 C CA . GLY A 1 217 ? 8.140 8.997 -25.167 1.00 53.75 217 GLY A CA 1
ATOM 1654 C C . GLY A 1 217 ? 8.790 8.556 -23.852 1.00 53.75 217 GLY A C 1
ATOM 1655 O O . GLY A 1 217 ? 9.321 7.460 -23.768 1.00 53.75 217 GLY A O 1
ATOM 1656 N N . ARG A 1 218 ? 8.702 9.402 -22.816 1.00 65.94 218 ARG A N 1
ATOM 1657 C CA . ARG A 1 218 ? 8.810 9.118 -21.361 1.00 65.94 218 ARG A CA 1
ATOM 1658 C C . ARG A 1 218 ? 9.275 7.687 -20.993 1.00 65.94 218 ARG A C 1
ATOM 1660 O O . ARG A 1 218 ? 8.453 6.836 -20.680 1.00 65.94 218 ARG A O 1
ATOM 1667 N N . TRP A 1 219 ? 10.570 7.399 -21.018 1.00 73.94 219 TRP A N 1
ATOM 1668 C CA . TRP A 1 219 ? 11.096 6.129 -20.497 1.00 73.94 219 TRP A CA 1
ATOM 1669 C C . TRP A 1 219 ? 11.073 6.172 -18.975 1.00 73.94 219 TRP A C 1
ATOM 1671 O O . TRP A 1 219 ? 11.307 7.239 -18.398 1.00 73.94 219 TRP A O 1
ATOM 1681 N N . TYR A 1 220 ? 10.829 5.036 -18.328 1.00 75.50 220 TYR A N 1
ATOM 1682 C CA . TYR A 1 220 ? 11.027 4.976 -16.892 1.00 75.50 220 TYR A CA 1
ATOM 1683 C C . TYR A 1 220 ? 12.520 5.090 -16.590 1.00 75.50 220 TYR A C 1
ATOM 1685 O O . TYR A 1 220 ? 13.340 4.366 -17.165 1.00 75.50 220 TYR A O 1
ATOM 1693 N N . ARG A 1 221 ? 12.868 5.993 -15.677 1.00 79.75 221 ARG A N 1
ATOM 1694 C CA . ARG A 1 221 ? 14.235 6.162 -15.176 1.00 79.75 221 ARG A CA 1
ATOM 1695 C C . ARG A 1 221 ? 14.240 5.964 -13.675 1.00 79.75 221 ARG A C 1
ATOM 1697 O O . ARG A 1 221 ? 13.344 6.461 -12.995 1.00 79.75 221 ARG A O 1
ATOM 1704 N N . TRP A 1 222 ? 15.256 5.274 -13.1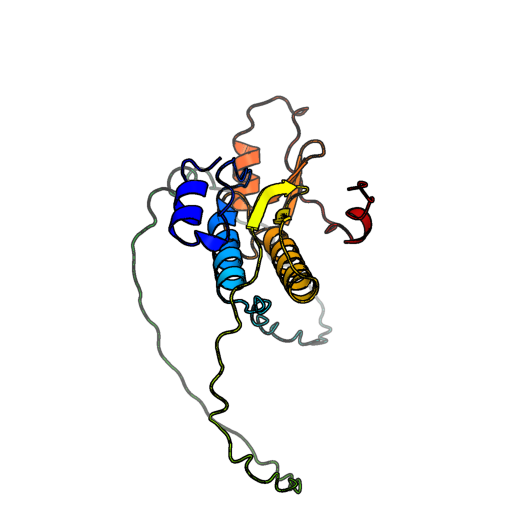68 1.00 85.00 222 TRP A N 1
ATOM 1705 C CA . TRP A 1 222 ? 15.510 5.261 -11.735 1.00 85.00 222 TRP A CA 1
ATOM 1706 C C . TRP A 1 222 ? 15.732 6.685 -11.245 1.00 85.00 222 TRP A C 1
ATOM 1708 O O . TRP A 1 222 ? 16.494 7.440 -11.856 1.00 85.00 222 TRP A O 1
ATOM 1718 N N . ARG A 1 223 ? 15.080 7.044 -10.142 1.00 77.19 223 ARG A N 1
ATOM 1719 C CA . ARG A 1 223 ? 15.470 8.219 -9.371 1.00 77.19 223 ARG A CA 1
ATOM 1720 C C . ARG A 1 223 ? 16.552 7.768 -8.394 1.00 77.19 223 ARG A C 1
ATOM 1722 O O . ARG A 1 223 ? 16.349 6.802 -7.665 1.00 77.19 223 ARG A O 1
ATOM 1729 N N . ALA A 1 224 ? 17.719 8.408 -8.449 1.00 64.00 224 ALA A N 1
ATOM 1730 C CA . ALA A 1 224 ? 18.839 8.083 -7.562 1.00 64.00 224 ALA A CA 1
ATOM 1731 C C . ALA A 1 224 ? 18.538 8.455 -6.100 1.00 64.00 224 ALA A C 1
ATOM 1733 O O . ALA A 1 224 ? 19.042 7.814 -5.185 1.00 64.00 224 ALA A O 1
ATOM 1734 N N . GLU A 1 225 ? 17.685 9.459 -5.906 1.00 59.06 225 GLU A N 1
ATOM 1735 C CA . GLU A 1 225 ? 17.257 9.956 -4.605 1.00 59.06 225 GLU A CA 1
ATOM 1736 C C . GLU A 1 225 ? 15.899 9.338 -4.251 1.00 59.06 225 GLU A C 1
ATOM 1738 O O . GLU A 1 225 ? 14.908 9.487 -4.980 1.00 59.06 225 GLU A O 1
ATOM 1743 N N . VAL A 1 226 ? 15.879 8.601 -3.140 1.00 57.09 226 VAL A N 1
ATOM 1744 C CA . VAL A 1 226 ? 14.652 8.274 -2.408 1.00 57.09 226 VAL A CA 1
ATOM 1745 C C . VAL A 1 226 ? 14.041 9.618 -2.004 1.00 57.09 226 VAL A C 1
ATOM 1747 O O . VAL A 1 226 ? 14.786 10.498 -1.597 1.00 57.09 226 VAL A O 1
ATOM 1750 N N . PHE A 1 227 ? 12.731 9.818 -2.189 1.00 55.56 227 PHE A N 1
ATOM 1751 C CA . PHE A 1 227 ? 12.069 11.035 -1.703 1.00 55.56 227 PHE A CA 1
ATOM 1752 C C . PHE A 1 227 ? 12.466 11.260 -0.238 1.00 55.56 227 PHE A C 1
ATOM 1754 O O . PHE A 1 227 ? 12.179 10.384 0.581 1.00 55.56 227 PHE A O 1
ATOM 1761 N N . ASP A 1 228 ? 13.090 12.399 0.072 1.00 55.12 228 ASP A N 1
ATOM 1762 C CA . ASP A 1 228 ? 13.131 12.883 1.448 1.00 55.12 228 ASP A CA 1
ATOM 1763 C C . ASP A 1 228 ? 11.676 12.988 1.918 1.00 55.12 228 ASP A C 1
ATOM 1765 O O . ASP A 1 228 ? 10.802 13.471 1.188 1.00 55.12 228 ASP A O 1
ATOM 1769 N N . GLU A 1 229 ? 11.382 12.426 3.090 1.00 54.03 229 GLU A N 1
ATOM 1770 C CA . GLU A 1 229 ? 10.008 12.282 3.585 1.00 54.03 229 GLU A CA 1
ATOM 1771 C C . GLU A 1 229 ? 9.284 13.634 3.705 1.00 54.03 229 GLU A C 1
ATOM 1773 O O . GLU A 1 229 ? 8.063 13.685 3.537 1.00 54.03 229 GLU A O 1
ATOM 1778 N N . ASP A 1 230 ? 10.050 14.718 3.842 1.00 52.53 230 ASP A N 1
ATOM 1779 C CA . ASP A 1 230 ? 9.582 16.100 3.946 1.00 52.53 230 ASP A CA 1
ATOM 1780 C C . ASP A 1 230 ? 8.944 16.649 2.652 1.00 52.53 230 ASP A C 1
ATOM 1782 O O . ASP A 1 230 ? 8.071 17.514 2.713 1.00 52.53 230 ASP A O 1
ATOM 1786 N N . ASP A 1 231 ? 9.280 16.118 1.469 1.00 49.25 231 ASP A N 1
ATOM 1787 C CA . ASP A 1 231 ? 8.688 16.580 0.198 1.00 49.25 231 ASP A CA 1
ATOM 1788 C C . ASP A 1 231 ? 7.243 16.079 -0.006 1.00 49.25 231 ASP A C 1
ATOM 1790 O O . ASP A 1 231 ? 6.516 16.555 -0.886 1.00 49.25 231 ASP A O 1
ATOM 1794 N N . ALA A 1 232 ? 6.799 15.097 0.787 1.00 50.72 232 ALA A N 1
ATOM 1795 C CA . ALA A 1 232 ? 5.442 14.559 0.710 1.00 50.72 232 ALA A CA 1
ATOM 1796 C C . ALA A 1 232 ? 4.442 15.276 1.636 1.00 50.72 232 ALA A C 1
ATOM 1798 O O . ALA A 1 232 ? 3.234 15.102 1.445 1.00 50.72 232 ALA A O 1
ATOM 1799 N N . ASP A 1 233 ? 4.939 16.098 2.564 1.00 44.81 233 ASP A N 1
ATOM 1800 C CA . ASP A 1 233 ? 4.165 16.923 3.499 1.00 44.81 233 ASP A CA 1
ATOM 1801 C C . ASP A 1 233 ? 3.929 18.346 2.966 1.00 44.81 233 ASP A C 1
ATOM 1803 O O . ASP A 1 233 ? 3.670 19.282 3.724 1.00 44.81 233 ASP A O 1
ATOM 1807 N N . ILE A 1 234 ? 3.901 18.515 1.634 1.00 42.72 234 ILE A N 1
ATOM 1808 C CA . ILE A 1 234 ? 3.112 19.596 1.034 1.00 42.72 234 ILE A CA 1
ATOM 1809 C C . ILE A 1 234 ? 1.675 19.365 1.500 1.00 42.72 234 ILE A C 1
ATOM 1811 O O . ILE A 1 234 ? 0.944 18.555 0.927 1.00 42.72 234 ILE A O 1
ATOM 1815 N N . ALA A 1 235 ? 1.327 20.031 2.600 1.00 34.41 235 ALA A N 1
ATOM 1816 C CA . ALA A 1 235 ? 0.057 19.958 3.283 1.00 34.41 235 ALA A CA 1
ATOM 1817 C C . ALA A 1 235 ? -1.057 20.194 2.266 1.00 34.41 235 ALA A C 1
ATOM 1819 O O . ALA A 1 235 ? -1.332 21.322 1.860 1.00 34.41 235 ALA A O 1
ATOM 1820 N N . TRP A 1 236 ? -1.691 19.111 1.828 1.00 35.62 236 TRP A N 1
ATOM 1821 C CA . TRP A 1 236 ? -2.990 19.211 1.196 1.00 35.62 236 TRP A CA 1
ATOM 1822 C C . TRP A 1 236 ? -3.971 19.401 2.349 1.00 35.62 236 TRP A C 1
ATOM 1824 O O . TRP A 1 236 ? -4.068 18.495 3.182 1.00 35.62 236 TRP A O 1
ATOM 1834 N N . PRO A 1 237 ? -4.626 20.570 2.468 1.00 29.80 237 PRO A N 1
ATOM 1835 C CA . PRO A 1 237 ? -5.636 20.762 3.494 1.00 29.80 237 PRO A CA 1
ATOM 1836 C C . PRO A 1 237 ? -6.693 19.665 3.328 1.00 29.80 237 PRO A C 1
ATOM 1838 O O . PRO A 1 237 ? -7.163 19.425 2.212 1.00 29.80 237 PRO A O 1
ATOM 1841 N N . LEU A 1 238 ? -6.968 18.957 4.426 1.00 36.09 238 LEU A N 1
ATOM 1842 C CA . LEU A 1 238 ? -8.096 18.033 4.541 1.00 36.09 238 LEU A CA 1
ATOM 1843 C C . LEU A 1 238 ? -9.418 18.789 4.387 1.00 36.09 238 LEU A C 1
ATOM 1845 O O . LEU A 1 238 ? -9.501 19.925 4.912 1.00 36.09 238 LEU A O 1
#

Sequence (238 aa):
MQLGLRDRLQRDYPSLFQREDTVDIYIADGWEPLLRRLCAALAAGVTVNPRPELISPGTRTGSASGTSESARKLALLAPLRSAAQTIRARRRLTRTGAQATSSANREDRKQTNVVPQLEPNPNPQAELRPAPPMDIAFSEIKEKFAGLYVYTAGASAASRQILWSILSDVRAESRTICEDCGEENGGRLAMIGGHGRTLCQECLTLKNADREGPPMGRWYRWRAEVFDEDDADIAWPL

Organism: Mycena chlorophos (NCBI:txid658473)

Foldseek 3Di:
DDPCLVVVLCVVQVLQAVDPPDAAAAAFPLCSVLVVLLSVCLQQVHQPPQPPPPPPPDPPPDDDDDDDDDDDDDDDDDDDDDDPPPPVPPPDDDDDDDDDDDDDDDDDDDDPDPDPPDDPPPPPPPPPDRDPRFQKYWRYWHDDQQFIATHIPGGDPVSVVSSVNRRVSSRVQSQCAASHNNDGNQFAWWDWPNHTHTHGPVVLVVVQVPDPDDPVGTRTDTDPDDPPPVVVPPPPDD

pLDDT: mean 70.45, std 22.96, range [27.14, 96.44]

Radius of gyration: 25.14 Å; chains: 1; bounding box: 71×52×72 Å